Protein AF-A0A962M6U8-F1 (afdb_monomer)

Foldseek 3Di:
DVCVLVVHDDDDDDCPVVCCVQQVVVCLVCLLVLHHDDSLLSCCAPPVQNVVLCCCCVVVVQQAAEDQAQWDWDQDPNFTDIGGAPPNVRTDVVSPQNHASVSSSRYHHPCRDDDLVVQLVVCVVSVPPCSPPDDDDDDPPDPPPPVQVVSCVPHPFDKEFEAEPVRDTQDIDRFSSSDDAQDWDDGDPAIWGFHDADRVRRYTYTYSDDRDDPDDDDPDDPDRD

Mean predicted aligned error: 5.39 Å

Nearest PDB structures (foldseek):
  2hma-assembly1_A-2  TM=9.588E-01  e=3.967E-18  Streptococcus pneumoniae
  2deu-assembly2_B  TM=9.573E-01  e=1.737E-16  Escherichia coli
  2der-assembly1_A  TM=9.212E-01  e=9.346E-17  Escherichia coli
  2der-assembly2_B  TM=8.739E-01  e=2.091E-16  Escherichia coli
  5tj7-assembly1_A  TM=2.752E-01  e=6.504E+00  Homo sapiens

Solvent-accessible surface area (backbone atoms only — not comparable to full-atom values): 13527 Å² total; per-residue (Å²): 110,68,41,71,75,68,76,43,89,86,82,87,81,89,52,64,71,58,42,43,66,71,34,47,50,55,40,53,52,35,18,73,67,46,43,84,70,66,55,60,34,49,37,38,36,55,38,61,65,34,53,46,45,49,48,40,36,77,73,64,70,42,83,64,49,75,41,92,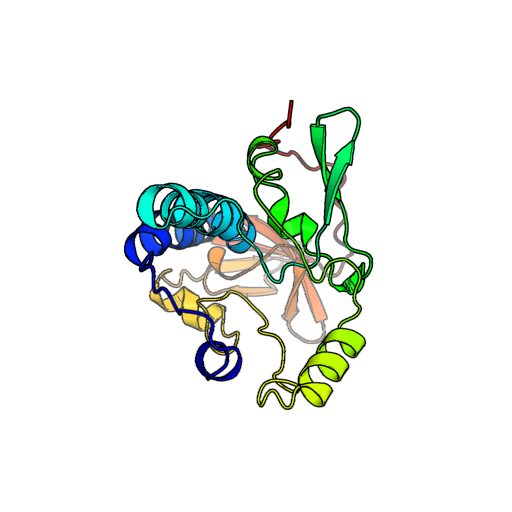46,28,20,35,63,44,78,53,98,92,38,54,43,84,37,72,20,72,33,68,96,61,42,38,42,78,43,47,70,70,50,64,58,87,53,40,82,36,44,44,35,85,46,14,83,44,50,73,67,55,54,33,49,53,28,49,75,72,68,39,89,66,39,80,62,76,79,88,71,76,56,96,90,49,70,93,65,48,59,69,67,59,45,55,80,81,43,80,78,42,79,26,49,27,25,36,88,85,67,46,82,65,51,70,42,64,30,51,49,81,56,49,79,65,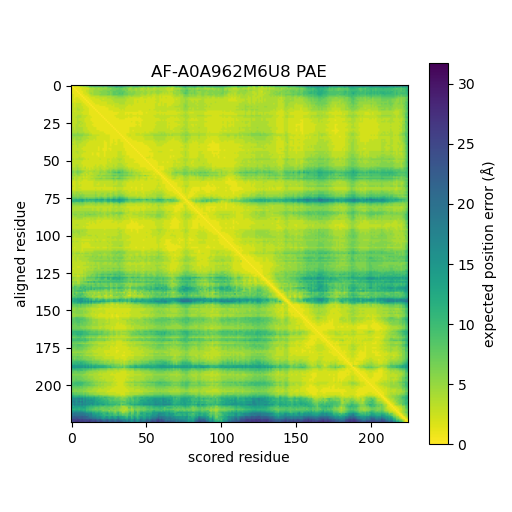42,76,43,79,46,88,100,42,64,29,26,26,73,48,76,40,62,89,81,30,32,38,33,30,33,75,66,85,88,81,79,94,78,85,88,77,93,78,76,85,78,86,126

Radius of gyration: 21.54 Å; Cα contacts (8 Å, |Δi|>4): 309; chains: 1; bounding box: 52×38×60 Å

Structure (mmCIF, N/CA/C/O backbone):
data_AF-A0A962M6U8-F1
#
_entry.id   AF-A0A962M6U8-F1
#
loop_
_atom_site.group_PDB
_atom_site.id
_atom_site.type_symbol
_atom_site.label_atom_id
_atom_site.label_alt_id
_atom_site.label_comp_id
_atom_site.label_asym_id
_atom_site.label_entity_id
_atom_site.label_seq_id
_atom_site.pdbx_PDB_ins_code
_atom_site.Cartn_x
_atom_site.Cartn_y
_atom_site.Cartn_z
_atom_site.occupancy
_atom_site.B_iso_or_equiv
_atom_site.auth_seq_id
_atom_site.auth_comp_id
_atom_site.auth_asym_id
_atom_site.auth_atom_id
_atom_site.pdbx_PDB_model_num
ATOM 1 N N . LEU A 1 1 ? -1.033 -15.572 23.624 1.00 72.06 1 LEU A N 1
ATOM 2 C CA . LEU A 1 1 ? -0.107 -14.873 24.551 1.00 72.06 1 LEU A CA 1
ATOM 3 C C . LEU A 1 1 ? -0.639 -13.502 24.981 1.00 72.06 1 LEU A C 1
ATOM 5 O O . LEU A 1 1 ? -0.909 -13.358 26.162 1.00 72.06 1 LEU A O 1
ATOM 9 N N . LEU A 1 2 ? -0.867 -12.540 24.068 1.00 85.75 2 LEU A N 1
ATOM 10 C CA . LEU A 1 2 ? -1.379 -11.199 24.423 1.00 85.75 2 LEU A CA 1
ATOM 11 C C . LEU A 1 2 ? -2.759 -11.240 25.111 1.00 85.75 2 LEU A C 1
ATOM 13 O O . LEU A 1 2 ? -2.864 -10.877 26.273 1.00 85.75 2 LEU A O 1
ATOM 17 N N . CYS A 1 3 ? -3.774 -11.768 24.421 1.00 90.62 3 CYS A N 1
ATOM 18 C CA . CYS A 1 3 ? -5.149 -11.896 24.920 1.00 90.62 3 CYS A CA 1
ATOM 19 C C . CYS A 1 3 ? -5.245 -12.637 26.265 1.00 90.62 3 CYS A C 1
ATOM 21 O O . CYS A 1 3 ? -5.967 -12.207 27.156 1.00 90.62 3 CYS A O 1
ATOM 23 N N . LYS A 1 4 ? -4.445 -13.703 26.441 1.00 88.69 4 LYS A N 1
ATOM 24 C CA . LYS A 1 4 ? -4.355 -14.459 27.702 1.00 88.69 4 LYS A CA 1
ATOM 25 C C . LYS A 1 4 ? -3.845 -13.584 28.853 1.00 88.69 4 LYS A C 1
ATOM 27 O O . LYS A 1 4 ? -4.377 -13.657 29.948 1.00 88.69 4 LYS A O 1
ATOM 32 N N . LYS A 1 5 ? -2.834 -12.746 28.601 1.00 87.56 5 LYS A N 1
ATOM 33 C CA . LYS A 1 5 ? -2.258 -11.846 29.609 1.00 87.56 5 LYS A CA 1
ATOM 34 C C . LYS A 1 5 ? -3.203 -10.706 29.999 1.00 87.56 5 LYS A C 1
ATOM 36 O O . LYS A 1 5 ? -3.178 -10.271 31.140 1.00 87.56 5 LYS A O 1
ATOM 41 N N . THR A 1 6 ? -4.011 -10.218 29.063 1.00 89.12 6 THR A N 1
ATOM 42 C CA . THR A 1 6 ? -4.951 -9.109 29.298 1.00 89.12 6 THR A CA 1
ATOM 43 C C . THR A 1 6 ? -6.347 -9.574 29.703 1.00 89.12 6 THR A C 1
ATOM 45 O O . THR A 1 6 ? -7.230 -8.739 29.840 1.00 89.12 6 THR A O 1
ATOM 48 N N . ASN A 1 7 ? -6.570 -10.886 29.823 1.00 92.88 7 ASN A N 1
ATOM 49 C CA . ASN A 1 7 ? -7.892 -11.484 30.008 1.00 92.88 7 ASN A CA 1
ATOM 50 C C . ASN A 1 7 ? -8.940 -10.996 28.979 1.00 92.88 7 ASN A C 1
ATOM 52 O O . ASN A 1 7 ? -10.103 -10.779 29.300 1.00 92.88 7 ASN A O 1
ATOM 56 N N . ILE A 1 8 ? -8.514 -10.795 27.726 1.00 92.94 8 ILE A N 1
ATOM 57 C CA . ILE A 1 8 ? -9.399 -10.398 26.619 1.00 92.94 8 ILE A CA 1
ATOM 58 C C . ILE A 1 8 ? -9.693 -11.637 25.781 1.00 92.94 8 ILE A C 1
ATOM 60 O O . ILE A 1 8 ? -8.767 -12.337 25.367 1.00 92.94 8 ILE A O 1
ATOM 64 N N . LYS A 1 9 ? -10.970 -11.898 25.486 1.00 94.06 9 LYS A N 1
ATOM 65 C CA . LYS A 1 9 ? -11.376 -13.025 24.637 1.00 94.06 9 LYS A CA 1
ATOM 66 C C . LYS A 1 9 ? -10.812 -12.872 23.222 1.00 94.06 9 LYS A C 1
ATOM 68 O O . LYS A 1 9 ? -10.954 -11.829 22.588 1.00 94.06 9 LYS A O 1
ATOM 73 N N . LEU A 1 10 ? -10.173 -13.928 22.717 1.00 93.88 10 LEU A N 1
ATOM 74 C CA . LEU A 1 10 ? -9.699 -13.987 21.336 1.00 93.88 10 LEU A CA 1
ATOM 75 C C . LEU A 1 10 ? -10.794 -14.574 20.442 1.00 93.88 10 LEU A C 1
ATOM 77 O O . LEU A 1 10 ? -11.233 -15.699 20.660 1.00 93.88 10 LEU A O 1
ATOM 81 N N . HIS A 1 11 ? -11.177 -13.829 19.410 1.00 92.62 11 HIS A N 1
ATOM 82 C CA . HIS A 1 11 ? -12.053 -14.303 18.342 1.00 92.62 11 HIS A CA 1
ATOM 83 C C . HIS A 1 11 ? -11.234 -14.520 17.069 1.00 92.62 11 HIS A C 1
ATOM 85 O O . HIS A 1 11 ? -10.377 -13.701 16.732 1.00 92.62 11 HIS A O 1
ATOM 91 N N . ILE A 1 12 ? -11.501 -15.617 16.359 1.00 92.62 12 ILE A N 1
ATOM 92 C CA . ILE A 1 12 ? -10.847 -15.941 15.089 1.00 92.62 12 ILE A CA 1
ATOM 93 C C . ILE A 1 12 ? -11.903 -15.887 13.992 1.00 92.62 12 ILE A C 1
ATOM 95 O O . ILE A 1 12 ? -12.893 -16.610 14.040 1.00 92.62 12 ILE A O 1
ATOM 99 N N . ILE A 1 13 ? -11.678 -15.029 13.000 1.00 91.81 13 ILE A N 1
ATOM 100 C CA . ILE A 1 13 ? -12.543 -14.888 11.828 1.00 91.81 13 ILE A CA 1
ATOM 101 C C . ILE A 1 13 ? -11.707 -15.237 10.603 1.00 91.81 13 ILE A C 1
ATOM 103 O O . ILE A 1 13 ? -10.724 -14.558 10.294 1.00 91.81 13 ILE A O 1
ATOM 107 N N . ASN A 1 14 ? -12.093 -16.299 9.901 1.00 93.06 14 ASN A N 1
ATOM 108 C CA . ASN A 1 14 ? -11.416 -16.706 8.679 1.00 93.06 14 ASN A CA 1
ATOM 109 C C . ASN A 1 14 ? -11.965 -15.917 7.482 1.00 93.06 14 ASN A C 1
ATOM 111 O O . ASN A 1 14 ? -13.142 -16.008 7.144 1.00 93.06 14 ASN A O 1
ATOM 115 N N . THR A 1 15 ? -11.097 -15.145 6.830 1.00 94.00 15 THR A N 1
ATOM 116 C CA . THR A 1 15 ? -11.427 -14.383 5.616 1.00 94.00 15 THR A CA 1
ATOM 117 C C . THR A 1 15 ? -10.586 -14.804 4.411 1.00 94.00 15 THR A C 1
ATOM 119 O O . THR A 1 15 ? -10.587 -14.095 3.408 1.00 94.00 15 THR A O 1
ATOM 122 N N . SER A 1 16 ? -9.889 -15.947 4.469 1.00 94.50 16 SER A N 1
ATOM 123 C CA . SER A 1 16 ? -8.921 -16.374 3.447 1.00 94.50 16 SER A CA 1
ATOM 124 C C . SER A 1 16 ? -9.530 -16.450 2.044 1.00 94.50 16 SER A C 1
ATOM 126 O O . SER A 1 16 ? -8.985 -15.864 1.112 1.00 94.50 16 SER A O 1
ATOM 128 N N . HIS A 1 17 ? -10.702 -17.073 1.898 1.00 95.62 17 HIS A N 1
ATOM 129 C CA . HIS A 1 17 ? -11.384 -17.201 0.607 1.00 95.62 17 HIS A CA 1
ATOM 130 C C . HIS A 1 17 ? -11.795 -15.837 0.028 1.00 95.62 17 HIS A C 1
ATOM 132 O O . HIS A 1 17 ? -11.598 -15.542 -1.155 1.00 95.62 17 HIS A O 1
ATOM 138 N N . TYR A 1 18 ? -12.332 -14.961 0.881 1.00 95.56 18 TYR A N 1
ATOM 139 C CA . TYR A 1 18 ? -12.732 -13.620 0.470 1.00 95.56 18 TYR A CA 1
ATOM 140 C C . TYR A 1 18 ? -11.507 -12.756 0.137 1.00 95.56 18 TYR A C 1
ATOM 142 O O . TYR A 1 18 ? -11.527 -12.026 -0.852 1.00 95.56 18 TYR A O 1
ATOM 150 N N . PHE A 1 19 ? -10.429 -12.868 0.916 1.00 96.50 19 PHE A N 1
ATOM 151 C CA . PHE A 1 19 ? -9.149 -12.216 0.658 1.00 96.50 19 PHE A CA 1
ATOM 152 C C . PHE A 1 19 ? -8.570 -12.640 -0.695 1.00 96.50 19 PHE A C 1
ATOM 154 O O . PHE A 1 19 ? -8.222 -11.783 -1.509 1.00 96.50 19 PHE A O 1
ATOM 161 N N . TRP A 1 20 ? -8.533 -13.947 -0.961 1.00 96.19 20 TRP A N 1
ATOM 162 C CA . TRP A 1 20 ? -8.050 -14.504 -2.219 1.00 96.19 20 TRP A CA 1
ATOM 163 C C . TRP A 1 20 ? -8.790 -13.898 -3.415 1.00 96.19 20 TRP A C 1
ATOM 165 O O . TRP A 1 20 ? -8.186 -13.303 -4.309 1.00 96.19 20 TRP A O 1
ATOM 175 N N . SER A 1 21 ? -10.119 -13.953 -3.370 1.00 96.88 21 SER A N 1
ATOM 176 C CA . SER A 1 21 ? -10.973 -13.538 -4.482 1.00 96.88 21 SER A CA 1
ATOM 177 C C . SER A 1 21 ? -11.014 -12.019 -4.682 1.00 96.88 21 SER A C 1
ATOM 179 O O . SER A 1 21 ? -11.063 -11.543 -5.812 1.00 96.88 21 SER A O 1
ATOM 181 N N . ASN A 1 22 ? -10.978 -11.231 -3.600 1.00 96.06 22 ASN A N 1
ATOM 182 C CA . ASN A 1 22 ? -11.272 -9.791 -3.657 1.00 96.06 22 ASN A CA 1
ATOM 183 C C . ASN A 1 22 ? -10.053 -8.875 -3.511 1.00 96.06 22 ASN A C 1
ATOM 185 O O . ASN A 1 22 ? -10.161 -7.681 -3.828 1.00 96.06 22 ASN A O 1
ATOM 189 N N . ILE A 1 23 ? -8.929 -9.406 -3.021 1.00 96.50 23 ILE A N 1
ATOM 190 C CA . ILE A 1 23 ? -7.666 -8.679 -2.835 1.00 96.50 23 ILE A CA 1
ATOM 191 C C . ILE A 1 23 ? -6.585 -9.287 -3.720 1.00 96.50 23 ILE A C 1
ATOM 193 O O . ILE A 1 23 ? -6.025 -8.587 -4.563 1.00 96.50 23 ILE A O 1
ATOM 197 N N . PHE A 1 24 ? -6.320 -10.584 -3.557 1.00 96.56 24 PHE A N 1
ATOM 198 C CA . PHE A 1 24 ? -5.165 -11.234 -4.166 1.00 96.56 24 PHE A CA 1
ATOM 199 C C . PHE A 1 24 ? -5.292 -11.392 -5.687 1.00 96.56 24 PHE A C 1
ATOM 201 O O . PHE A 1 24 ? -4.448 -10.883 -6.426 1.00 96.56 24 PHE A O 1
ATOM 208 N N . LEU A 1 25 ? -6.362 -12.021 -6.184 1.00 96.81 25 LEU A N 1
ATOM 209 C CA . LEU A 1 25 ? -6.566 -12.191 -7.627 1.00 96.81 25 LEU A CA 1
ATOM 210 C C . LEU A 1 25 ? -6.644 -10.843 -8.376 1.00 96.81 25 LEU A C 1
ATOM 212 O O . LEU A 1 25 ? -5.956 -10.695 -9.390 1.00 96.81 25 LEU A O 1
ATOM 216 N N . PRO A 1 26 ? -7.369 -9.812 -7.886 1.00 96.75 26 PRO A N 1
ATOM 217 C CA . PRO A 1 26 ? -7.351 -8.489 -8.509 1.00 96.75 26 PRO A CA 1
ATOM 218 C C . PRO A 1 26 ? -5.968 -7.829 -8.509 1.00 96.75 26 PRO A C 1
ATOM 220 O O . PRO A 1 26 ? -5.620 -7.131 -9.464 1.00 96.75 26 PRO A O 1
ATOM 223 N N . PHE A 1 27 ? -5.176 -8.039 -7.456 1.00 96.31 27 PHE A N 1
ATOM 224 C CA . PHE A 1 27 ? -3.793 -7.574 -7.377 1.00 96.31 27 PHE A CA 1
ATOM 225 C C . PHE A 1 27 ? -2.921 -8.234 -8.456 1.00 96.31 27 PHE A C 1
ATOM 227 O O . PHE A 1 27 ? -2.286 -7.524 -9.239 1.00 96.31 27 PHE A O 1
ATOM 234 N N . ILE A 1 28 ? -2.967 -9.565 -8.584 1.00 96.25 28 ILE A N 1
ATOM 235 C CA . ILE A 1 28 ? -2.247 -10.300 -9.636 1.00 96.25 28 ILE A CA 1
ATOM 236 C C . ILE A 1 28 ? -2.698 -9.858 -11.034 1.00 96.25 28 ILE A C 1
ATOM 238 O O . ILE A 1 28 ? -1.861 -9.613 -11.901 1.00 96.25 28 ILE A O 1
ATOM 242 N N . ASN A 1 29 ? -4.003 -9.690 -11.261 1.00 96.38 29 ASN A N 1
ATOM 243 C CA . ASN A 1 29 ? -4.520 -9.266 -12.561 1.00 96.38 29 ASN A CA 1
ATOM 244 C C . ASN A 1 29 ? -4.046 -7.852 -12.946 1.00 96.38 29 ASN A C 1
ATOM 246 O O . ASN A 1 29 ? -3.673 -7.604 -14.090 1.00 96.38 29 ASN A O 1
ATOM 250 N N . LYS A 1 30 ? -3.999 -6.911 -11.994 1.00 95.31 30 LYS A N 1
ATOM 251 C CA . LYS A 1 30 ? -3.454 -5.567 -12.247 1.00 95.31 30 LYS A CA 1
ATOM 252 C C . LYS A 1 30 ? -1.966 -5.610 -12.605 1.00 95.31 30 LYS A C 1
ATOM 254 O O . LYS A 1 30 ? -1.566 -4.929 -13.546 1.00 95.31 30 LYS A O 1
ATOM 259 N N . LEU A 1 31 ? -1.176 -6.438 -11.920 1.00 95.12 31 LEU A N 1
ATOM 260 C CA . LEU A 1 31 ? 0.239 -6.643 -12.251 1.00 95.12 31 LEU A CA 1
ATOM 261 C C . LEU A 1 31 ? 0.423 -7.214 -13.664 1.00 95.12 31 LEU A C 1
ATOM 263 O O . LEU A 1 31 ? 1.229 -6.685 -14.427 1.00 95.12 31 LEU A O 1
ATOM 267 N N . LYS A 1 32 ? -0.361 -8.235 -14.047 1.00 93.50 32 LYS A N 1
ATOM 268 C CA . LYS A 1 32 ? -0.357 -8.819 -15.407 1.00 93.50 32 LYS A CA 1
ATOM 269 C C . LYS A 1 32 ? -0.672 -7.789 -16.497 1.00 93.50 32 LYS A C 1
ATOM 271 O O . LYS A 1 32 ? -0.144 -7.876 -17.600 1.00 93.50 32 LYS A O 1
ATOM 276 N N . ASN A 1 33 ? -1.479 -6.785 -16.164 1.00 92.62 33 ASN A N 1
ATOM 277 C CA . ASN A 1 33 ? -1.808 -5.667 -17.046 1.00 92.62 33 ASN A CA 1
ATOM 278 C C . ASN A 1 33 ? -0.798 -4.504 -16.978 1.00 92.62 33 ASN A C 1
ATOM 280 O O . ASN A 1 33 ? -1.048 -3.428 -17.513 1.00 92.62 33 ASN A O 1
ATOM 284 N N . GLY A 1 34 ? 0.349 -4.698 -16.321 1.00 91.81 34 GLY A N 1
ATOM 285 C CA . GLY A 1 34 ? 1.423 -3.712 -16.257 1.00 91.81 34 GLY A CA 1
ATOM 286 C C . GLY A 1 34 ? 1.210 -2.595 -15.232 1.00 91.81 34 GLY A C 1
ATOM 287 O O . GLY A 1 34 ? 2.031 -1.679 -15.172 1.00 91.81 34 GLY A O 1
ATOM 288 N N . PHE A 1 35 ? 0.185 -2.665 -14.383 1.00 93.50 35 PHE A N 1
ATOM 289 C CA . PHE A 1 35 ? -0.013 -1.707 -13.290 1.00 93.50 35 PHE A CA 1
ATOM 290 C C . PHE A 1 35 ? 0.780 -2.101 -12.039 1.00 93.50 35 PHE A C 1
ATOM 292 O O . PHE A 1 35 ? 1.107 -3.269 -11.851 1.00 93.50 35 PHE A O 1
ATOM 299 N N . THR A 1 36 ? 1.021 -1.140 -11.144 1.00 93.81 36 THR A N 1
ATOM 300 C CA . THR A 1 36 ? 1.551 -1.396 -9.793 1.00 93.81 36 THR A CA 1
ATOM 301 C C . THR A 1 36 ? 0.445 -1.145 -8.758 1.00 93.81 36 THR A C 1
ATOM 303 O O . THR A 1 36 ? 0.259 -0.012 -8.312 1.00 93.81 36 THR A O 1
ATOM 306 N N . PRO A 1 37 ? -0.368 -2.161 -8.419 1.00 94.00 37 PRO A N 1
ATOM 307 C CA . PRO A 1 37 ? -1.451 -2.024 -7.448 1.00 94.00 37 PRO A CA 1
ATOM 308 C C . PRO A 1 37 ? -0.952 -1.929 -6.001 1.00 94.00 37 PRO A C 1
ATOM 310 O O . PRO A 1 37 ? 0.044 -2.543 -5.632 1.00 94.00 37 PRO A O 1
ATOM 313 N N . ASN A 1 38 ? -1.725 -1.245 -5.154 1.00 93.50 38 ASN A N 1
ATOM 314 C CA . ASN A 1 38 ? -1.543 -1.241 -3.703 1.00 93.50 38 ASN A CA 1
ATOM 315 C C . ASN A 1 38 ? -2.619 -2.129 -3.037 1.00 93.50 38 ASN A C 1
ATOM 317 O O . ASN A 1 38 ? -3.771 -1.696 -2.921 1.00 93.50 38 ASN A O 1
ATOM 321 N N . PRO A 1 39 ? -2.292 -3.372 -2.629 1.00 94.94 39 PRO A N 1
ATOM 322 C CA . PRO A 1 39 ? -3.270 -4.289 -2.048 1.00 94.94 39 PRO A CA 1
ATOM 323 C C . PRO A 1 39 ? -3.684 -3.904 -0.622 1.00 94.94 39 PRO A C 1
ATOM 325 O O . PRO A 1 39 ? -4.760 -4.309 -0.189 1.00 94.94 39 PRO A O 1
ATOM 328 N N . ASP A 1 40 ? -2.896 -3.100 0.097 1.00 94.75 40 ASP A N 1
ATOM 329 C CA . ASP A 1 40 ? -3.204 -2.708 1.477 1.00 94.75 40 ASP A CA 1
ATOM 330 C C . ASP A 1 40 ? -4.397 -1.748 1.543 1.00 94.75 40 ASP A C 1
ATOM 332 O O . ASP A 1 40 ? -5.261 -1.897 2.411 1.00 94.75 40 ASP A O 1
ATOM 336 N N . ILE A 1 41 ? -4.504 -0.821 0.581 1.00 94.38 41 ILE A N 1
ATOM 337 C CA . ILE A 1 41 ? -5.676 0.062 0.438 1.00 94.38 41 ILE A CA 1
ATOM 338 C C . ILE A 1 41 ? -6.951 -0.771 0.236 1.00 94.38 41 ILE A C 1
ATOM 340 O O . ILE A 1 41 ? -7.980 -0.534 0.880 1.00 94.38 41 ILE A O 1
ATOM 344 N N . GLU A 1 42 ? -6.890 -1.774 -0.642 1.00 94.56 42 GLU A N 1
ATOM 345 C CA . GLU A 1 42 ? -8.017 -2.672 -0.915 1.00 94.56 42 GLU A CA 1
ATOM 346 C C . GLU A 1 42 ? -8.340 -3.550 0.303 1.00 94.56 42 GLU A C 1
ATOM 348 O O . GLU A 1 42 ? -9.511 -3.714 0.646 1.00 94.56 42 GLU A O 1
ATOM 353 N N . CYS A 1 43 ? -7.320 -4.068 0.994 1.00 95.88 43 CYS A N 1
ATOM 354 C CA . CYS A 1 43 ? -7.470 -4.897 2.187 1.00 95.88 43 CYS A CA 1
ATOM 355 C C . CYS A 1 43 ? -8.143 -4.123 3.326 1.00 95.88 43 CYS A C 1
ATOM 357 O O . CYS A 1 43 ? -9.112 -4.607 3.912 1.00 95.88 43 CYS A O 1
ATOM 359 N N . ASN A 1 44 ? -7.708 -2.889 3.597 1.00 95.94 44 ASN A N 1
ATOM 360 C CA . ASN A 1 44 ? -8.372 -2.027 4.572 1.00 95.94 44 ASN A CA 1
ATOM 361 C C . ASN A 1 44 ? -9.840 -1.808 4.188 1.00 95.94 44 ASN A C 1
ATOM 363 O O . ASN A 1 44 ? -10.731 -2.033 5.002 1.00 95.94 44 ASN A O 1
ATOM 367 N N . THR A 1 45 ? -10.097 -1.458 2.929 1.00 94.44 45 THR A N 1
ATOM 368 C CA . THR A 1 45 ? -11.444 -1.129 2.443 1.00 94.44 45 THR A CA 1
ATOM 369 C C . THR A 1 45 ? -12.407 -2.317 2.472 1.00 94.44 45 THR A C 1
ATOM 371 O O . THR A 1 45 ? -13.567 -2.150 2.840 1.00 94.44 45 THR A O 1
ATOM 374 N N . LYS A 1 46 ? -11.969 -3.506 2.043 1.00 95.44 46 LYS A N 1
ATOM 375 C CA . LYS A 1 46 ? -12.855 -4.661 1.819 1.00 95.44 46 LYS A CA 1
ATOM 376 C C . LYS A 1 46 ? -12.803 -5.702 2.933 1.00 95.44 46 LYS A C 1
ATOM 378 O O . LYS A 1 46 ? -13.803 -6.379 3.151 1.00 95.44 46 LYS A O 1
ATOM 383 N N . ILE A 1 47 ? -11.667 -5.844 3.615 1.00 95.62 47 ILE A N 1
ATOM 384 C CA . ILE A 1 47 ? -11.491 -6.807 4.708 1.00 95.62 47 ILE A CA 1
ATOM 385 C C . ILE A 1 47 ? -11.692 -6.100 6.038 1.00 95.62 47 ILE A C 1
ATOM 387 O O . ILE A 1 47 ? -12.721 -6.295 6.674 1.00 95.62 47 ILE A O 1
ATOM 391 N N . LYS A 1 48 ? -10.741 -5.253 6.450 1.00 94.62 48 LYS A N 1
ATOM 392 C CA . LYS A 1 48 ? -10.686 -4.748 7.832 1.00 94.62 48 LYS A CA 1
ATOM 393 C C . LYS A 1 48 ? -11.883 -3.877 8.199 1.00 94.62 48 LYS A C 1
ATOM 395 O O . LYS A 1 48 ? -12.388 -3.969 9.307 1.00 94.62 48 LYS A O 1
ATOM 400 N N . PHE A 1 49 ? -12.333 -3.044 7.268 1.00 94.94 49 PHE A N 1
ATOM 401 C CA . PHE A 1 49 ? -13.365 -2.042 7.525 1.00 94.94 49 PHE A CA 1
ATOM 402 C C . PHE A 1 49 ? -14.671 -2.299 6.769 1.00 94.94 49 PHE A C 1
ATOM 404 O O . PHE A 1 49 ? -15.533 -1.427 6.690 1.00 94.94 49 PHE A O 1
ATOM 411 N N . ASN A 1 50 ? -14.816 -3.501 6.214 1.00 93.06 50 ASN A N 1
ATOM 412 C CA . ASN A 1 50 ? -16.076 -3.978 5.663 1.00 93.06 50 ASN A CA 1
ATOM 413 C C . ASN A 1 50 ? -16.385 -5.352 6.257 1.00 93.06 50 ASN A C 1
ATOM 415 O O . ASN A 1 50 ? -17.098 -5.413 7.249 1.00 93.06 50 ASN A O 1
ATOM 419 N N . LYS A 1 51 ? -15.759 -6.428 5.761 1.00 93.69 51 LYS A N 1
ATOM 420 C CA . LYS A 1 51 ? -16.045 -7.790 6.238 1.00 93.69 51 LYS A CA 1
ATOM 421 C C . LYS A 1 51 ? -15.816 -7.973 7.742 1.00 93.69 51 LYS A C 1
ATOM 423 O O . LYS A 1 51 ? -16.679 -8.508 8.416 1.00 93.69 51 LYS A O 1
ATOM 428 N N . LEU A 1 52 ? -14.681 -7.525 8.280 1.00 94.12 52 LEU A N 1
ATOM 429 C CA . LEU A 1 52 ? -14.390 -7.652 9.710 1.00 94.12 52 LEU A CA 1
ATOM 430 C C . LEU A 1 52 ? -15.346 -6.802 10.551 1.00 94.12 52 LEU A C 1
ATOM 432 O O . LEU A 1 52 ? -15.855 -7.304 11.541 1.00 94.12 52 LEU A O 1
ATOM 436 N N . LEU A 1 53 ? -15.612 -5.556 10.144 1.00 92.88 53 LEU A N 1
ATOM 437 C CA . LEU A 1 53 ? -16.541 -4.674 10.852 1.00 92.88 53 LEU A CA 1
ATOM 438 C C . LEU A 1 53 ? -17.958 -5.271 10.904 1.00 92.88 53 LEU A C 1
ATOM 440 O O . LEU A 1 53 ? -18.573 -5.291 11.967 1.00 92.88 53 LEU A O 1
ATOM 444 N N . ASP A 1 54 ? -18.439 -5.790 9.773 1.00 92.31 54 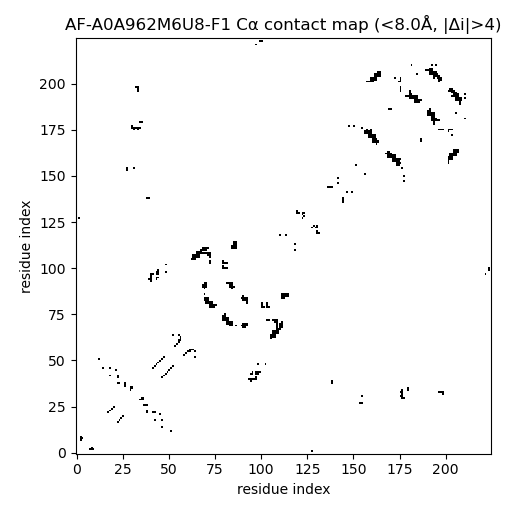ASP A N 1
ATOM 445 C CA . ASP A 1 54 ? -19.723 -6.484 9.640 1.00 92.31 54 ASP A CA 1
ATOM 446 C C . ASP A 1 54 ? -19.801 -7.717 10.553 1.00 92.31 54 ASP A C 1
ATOM 448 O O . ASP A 1 54 ? -20.717 -7.830 11.362 1.00 92.31 54 ASP A O 1
ATOM 452 N N . GLU A 1 55 ? -18.790 -8.588 10.514 1.00 93.06 55 GLU A N 1
ATOM 453 C CA . GLU A 1 55 ? -18.718 -9.774 11.376 1.00 93.06 55 GLU A CA 1
ATOM 454 C C . GLU A 1 55 ? -18.683 -9.394 12.868 1.00 93.06 55 GLU A C 1
ATOM 456 O O . GLU A 1 55 ? -19.406 -9.981 13.673 1.00 93.06 55 GLU A O 1
ATOM 461 N N . THR A 1 56 ? -17.892 -8.384 13.254 1.00 93.12 56 THR A N 1
ATOM 462 C CA . THR A 1 56 ? -17.813 -7.943 14.657 1.00 93.12 56 THR A CA 1
ATOM 463 C C . THR A 1 56 ? -19.109 -7.316 15.148 1.00 93.12 56 THR A C 1
ATOM 465 O O . THR A 1 56 ? -19.485 -7.529 16.297 1.00 93.12 56 THR A O 1
ATOM 468 N N . LYS A 1 57 ? -19.810 -6.575 14.288 1.00 90.38 57 LYS A N 1
ATOM 469 C CA . LYS A 1 57 ? -21.037 -5.886 14.672 1.00 90.38 57 LYS A CA 1
ATOM 470 C C . LYS A 1 57 ? -22.232 -6.833 14.698 1.00 90.38 57 LYS A C 1
ATOM 472 O O . LYS A 1 57 ? -22.948 -6.872 15.686 1.00 90.38 57 LYS A O 1
ATOM 477 N N . ASN A 1 58 ? -22.421 -7.609 13.634 1.00 89.69 58 ASN A N 1
ATOM 478 C CA . ASN A 1 58 ? -23.647 -8.377 13.424 1.00 89.69 58 ASN A CA 1
ATOM 479 C C . ASN A 1 58 ? -23.601 -9.786 14.023 1.00 89.69 58 ASN A C 1
ATOM 481 O O . ASN A 1 58 ? -24.654 -10.367 14.259 1.00 89.69 58 ASN A O 1
ATOM 485 N N . LYS A 1 59 ? -22.410 -10.358 14.257 1.00 89.00 59 LYS A N 1
ATOM 486 C CA . LYS A 1 59 ? -22.288 -11.702 14.857 1.00 89.00 59 LYS A CA 1
ATOM 487 C C . LYS A 1 59 ? -21.752 -11.699 16.278 1.00 89.00 59 LYS A C 1
ATOM 489 O O . LYS A 1 59 ? -22.029 -12.628 17.027 1.00 89.00 59 LYS A O 1
ATOM 494 N N . LEU A 1 60 ? -20.944 -10.701 16.630 1.00 90.75 60 LEU A N 1
ATOM 495 C CA . LEU A 1 60 ? -20.325 -10.603 17.954 1.00 90.75 60 LEU A CA 1
ATOM 496 C C . LEU A 1 60 ? -20.900 -9.459 18.801 1.00 90.75 60 LEU A C 1
ATOM 498 O O . LEU A 1 60 ? -20.499 -9.327 19.953 1.00 90.75 60 LEU A O 1
ATOM 502 N N . ASN A 1 61 ? -21.837 -8.672 18.257 1.00 92.31 61 ASN A N 1
ATOM 503 C CA . ASN A 1 61 ? -22.513 -7.559 18.930 1.00 92.31 61 ASN A CA 1
ATOM 504 C C . ASN A 1 61 ? -21.554 -6.513 19.527 1.00 92.31 61 ASN A C 1
ATOM 506 O O . ASN A 1 61 ? -21.815 -5.962 20.592 1.00 92.31 61 ASN A O 1
ATOM 510 N N . PHE A 1 62 ? -20.437 -6.232 18.848 1.00 94.25 62 PHE A N 1
ATOM 511 C CA . PHE A 1 62 ? -19.541 -5.142 19.236 1.00 94.25 62 PHE A CA 1
ATOM 512 C C . PHE A 1 62 ? -19.962 -3.811 18.606 1.00 94.25 62 PHE A C 1
ATOM 514 O O . PHE A 1 62 ? -20.174 -3.722 17.394 1.00 94.25 62 PHE A O 1
ATOM 521 N N . ASP A 1 63 ? -19.973 -2.747 19.411 1.00 93.06 63 ASP A N 1
ATOM 522 C CA . ASP A 1 63 ? -20.306 -1.392 18.949 1.00 93.06 63 ASP A CA 1
ATOM 523 C C . ASP A 1 63 ? -19.196 -0.755 18.109 1.00 93.06 63 ASP A C 1
ATOM 525 O O . ASP A 1 63 ? -19.453 0.049 17.209 1.00 93.06 63 ASP A O 1
ATOM 529 N N . THR A 1 64 ? -17.942 -1.087 18.428 1.00 93.75 64 THR A N 1
ATOM 530 C CA . THR A 1 64 ? -16.771 -0.369 17.919 1.00 93.75 64 THR A CA 1
ATOM 531 C C . THR A 1 64 ? -15.609 -1.309 17.614 1.00 93.75 64 THR A C 1
ATOM 533 O O . THR A 1 64 ? -15.349 -2.263 18.345 1.00 93.75 64 THR A O 1
ATOM 536 N N . LEU A 1 65 ? -14.857 -1.003 16.555 1.00 94.94 65 LEU A N 1
ATOM 537 C CA . LEU A 1 65 ? -13.656 -1.722 16.141 1.00 94.94 65 LEU A CA 1
ATOM 538 C C . LEU A 1 65 ? -12.411 -0.863 16.392 1.00 94.94 65 LEU A C 1
ATOM 540 O O . LEU A 1 65 ? -12.197 0.153 15.731 1.00 94.94 65 LEU A O 1
ATOM 544 N N . ALA A 1 66 ? -11.547 -1.292 17.311 1.00 95.75 66 ALA A N 1
ATOM 545 C CA . ALA A 1 66 ? -10.250 -0.658 17.529 1.00 95.75 66 ALA A CA 1
ATOM 546 C C . ALA A 1 66 ? -9.169 -1.285 16.640 1.00 95.75 66 ALA A C 1
ATOM 548 O O . ALA A 1 66 ? -9.063 -2.507 16.531 1.00 95.75 66 ALA A O 1
ATOM 549 N N . THR A 1 67 ? -8.320 -0.455 16.030 1.00 96.12 67 THR A N 1
ATOM 550 C CA . THR A 1 67 ? -7.184 -0.936 15.233 1.00 96.12 67 THR A CA 1
ATOM 551 C C . THR A 1 67 ? -5.890 -0.222 15.598 1.00 96.12 67 THR A C 1
ATOM 553 O O . THR A 1 67 ? -5.884 0.951 15.961 1.00 96.12 67 THR A O 1
ATOM 556 N N . GLY A 1 68 ? -4.766 -0.921 15.445 1.00 94.50 68 GLY A N 1
ATOM 557 C CA . GLY A 1 68 ? -3.431 -0.351 15.629 1.00 94.50 68 GLY A CA 1
ATOM 558 C C . GLY A 1 68 ? -2.947 0.479 14.439 1.00 94.50 68 GLY A C 1
ATOM 559 O O . GLY A 1 68 ? -1.754 0.438 14.152 1.00 94.50 68 GLY A O 1
ATOM 560 N N . HIS A 1 69 ? -3.842 1.153 13.707 1.00 96.00 69 HIS A N 1
ATOM 561 C CA . HIS A 1 69 ? -3.413 2.088 12.671 1.00 96.00 69 HIS A CA 1
ATOM 562 C C . HIS A 1 69 ? -3.046 3.437 13.292 1.00 96.00 69 HIS A C 1
ATOM 564 O O . HIS A 1 69 ? -3.744 3.938 14.174 1.00 96.00 69 HIS A O 1
ATOM 570 N N . TYR A 1 70 ? -1.977 4.042 12.788 1.00 96.38 70 TYR A N 1
ATOM 571 C CA . TYR A 1 70 ? -1.636 5.436 13.048 1.00 96.38 70 TYR A CA 1
ATOM 572 C C . TYR A 1 70 ? -2.502 6.330 12.154 1.00 96.38 70 TYR A C 1
ATOM 574 O O . TYR A 1 70 ? -2.110 6.711 11.056 1.00 96.38 70 TYR A O 1
ATOM 582 N N . ALA A 1 71 ? -3.712 6.621 12.613 1.00 97.00 71 ALA A N 1
ATOM 583 C CA . ALA A 1 71 ? -4.655 7.547 11.991 1.00 97.00 71 ALA A CA 1
ATOM 584 C C . ALA A 1 71 ? -5.583 8.101 13.076 1.00 97.00 71 ALA A C 1
ATOM 586 O O . ALA A 1 71 ? -5.557 7.605 14.198 1.00 97.00 71 ALA A O 1
ATOM 587 N N . LYS A 1 72 ? -6.410 9.099 12.774 1.00 95.31 72 LYS A N 1
ATOM 588 C CA . LYS A 1 72 ? -7.391 9.639 13.721 1.00 95.31 72 LYS A CA 1
ATOM 589 C C . LYS A 1 72 ? -8.777 9.697 13.085 1.00 95.31 72 LYS A C 1
ATOM 591 O O . LYS A 1 72 ? -8.916 10.036 11.916 1.00 95.31 72 LYS A O 1
ATOM 596 N N . SER A 1 73 ? -9.796 9.365 13.870 1.00 94.31 73 SER A N 1
ATOM 597 C CA . SER A 1 73 ? -11.200 9.616 13.545 1.00 94.31 73 SER A CA 1
ATOM 598 C C . SER A 1 73 ? -11.656 10.763 14.439 1.00 94.31 73 SER A C 1
ATOM 600 O O . SER A 1 73 ? -11.511 10.672 15.658 1.00 94.31 73 SER A O 1
ATOM 602 N N . ILE A 1 74 ? -12.125 11.863 13.854 1.00 92.94 74 ILE A N 1
ATOM 603 C CA . ILE A 1 74 ? -12.648 13.017 14.596 1.00 92.94 74 ILE A CA 1
ATOM 604 C C . ILE A 1 74 ? -14.065 13.323 14.131 1.00 92.94 74 ILE A C 1
ATOM 606 O O . ILE A 1 74 ? -14.376 13.136 12.957 1.00 92.94 74 ILE A O 1
ATOM 610 N N . GLN A 1 75 ? -14.909 13.823 15.026 1.00 93.31 75 GLN A N 1
ATOM 611 C CA . GLN A 1 75 ? -16.193 14.395 14.651 1.00 93.31 75 GLN A CA 1
ATOM 612 C C . GLN A 1 75 ? -16.033 15.913 14.482 1.00 93.31 75 GLN A C 1
ATOM 614 O O . GLN A 1 75 ? -15.688 16.607 15.433 1.00 93.31 75 GLN A O 1
ATOM 619 N N . LEU A 1 76 ? -16.269 16.414 13.271 1.00 89.25 76 LEU A N 1
ATOM 620 C CA . LEU A 1 76 ? -16.300 17.833 12.916 1.00 89.25 76 LEU A CA 1
ATOM 621 C C . LEU A 1 76 ? -17.694 18.140 12.369 1.00 89.25 76 LEU A C 1
ATOM 623 O O . LEU A 1 76 ? -18.153 17.441 11.468 1.00 89.25 76 LEU A O 1
ATOM 627 N N . GLU A 1 77 ? -18.388 19.136 12.922 1.00 86.81 77 GLU A N 1
ATOM 628 C CA . GLU A 1 77 ? -19.712 19.567 12.428 1.00 86.81 77 GLU A CA 1
ATOM 629 C C . GLU A 1 77 ? -20.709 18.400 12.252 1.00 86.81 77 GLU A C 1
ATOM 631 O O . GLU A 1 77 ? -21.373 18.249 11.228 1.00 86.81 77 GLU A O 1
ATOM 636 N N . LYS A 1 78 ? -20.781 17.510 13.254 1.00 87.25 78 LYS A N 1
ATOM 637 C CA . LYS A 1 78 ? -21.599 16.276 13.259 1.00 87.25 78 LYS A CA 1
ATOM 638 C C . LYS A 1 78 ? -21.187 15.202 12.235 1.00 87.25 78 LYS A C 1
ATOM 640 O O . LYS A 1 78 ? -21.791 14.130 12.220 1.00 87.25 78 LYS A O 1
ATOM 645 N N . LYS A 1 79 ? -20.137 15.414 11.437 1.00 88.81 79 LYS A N 1
ATOM 646 C CA . LYS A 1 79 ? -19.590 14.436 10.484 1.00 88.81 79 LYS A CA 1
ATOM 647 C C . LYS A 1 79 ? -18.269 13.866 10.984 1.00 88.81 79 LYS A C 1
ATOM 649 O O . LYS A 1 79 ? -17.421 14.582 11.498 1.00 88.81 79 LYS A O 1
ATOM 654 N N . TYR A 1 80 ? -18.069 12.565 10.802 1.00 93.50 80 TYR A N 1
ATOM 655 C CA . TYR A 1 80 ? -16.773 11.959 11.094 1.00 93.50 80 TYR A CA 1
ATOM 656 C C . TYR A 1 80 ? -15.799 12.177 9.933 1.00 93.50 80 TYR A C 1
ATOM 658 O O . TYR A 1 80 ? -16.171 12.039 8.767 1.00 93.50 80 TYR A O 1
ATOM 666 N N . SER A 1 81 ? -14.547 12.479 10.256 1.00 92.44 81 SER A N 1
ATOM 667 C CA . SER A 1 81 ? -13.464 12.724 9.307 1.00 92.44 81 SER A CA 1
ATOM 668 C C . SER A 1 81 ? -12.230 11.918 9.688 1.00 92.44 81 SER A C 1
ATOM 670 O O . SER A 1 81 ? -11.883 11.797 10.864 1.00 92.44 81 SER A O 1
ATOM 672 N N . LEU A 1 82 ? -11.574 11.361 8.670 1.00 95.06 82 LEU A N 1
ATOM 673 C CA . LEU A 1 82 ? -10.280 10.710 8.809 1.00 95.06 82 LEU A CA 1
ATOM 674 C C . LEU A 1 82 ? -9.199 11.793 8.782 1.00 95.06 82 LEU A C 1
ATOM 676 O O . LEU A 1 82 ? -9.115 12.556 7.823 1.00 95.06 82 LEU A O 1
ATOM 680 N N . MET A 1 83 ? -8.381 11.847 9.825 1.00 94.94 83 MET A N 1
ATOM 681 C CA . MET A 1 83 ? -7.269 12.782 9.959 1.00 94.94 83 MET A CA 1
ATOM 682 C C . MET A 1 83 ? -5.955 12.039 10.137 1.00 94.94 83 MET A C 1
ATOM 684 O O . MET A 1 83 ? -5.922 10.890 10.594 1.00 94.94 83 MET A O 1
ATOM 688 N N . THR A 1 84 ? -4.869 12.729 9.801 1.00 95.81 84 THR A N 1
ATOM 689 C CA . THR A 1 84 ? -3.514 12.257 10.058 1.00 95.81 84 THR A CA 1
ATOM 690 C C . THR A 1 84 ? -3.286 12.040 11.551 1.00 95.81 84 THR A C 1
ATOM 692 O O . THR A 1 84 ? -3.863 12.712 12.410 1.00 95.81 84 THR A O 1
ATOM 695 N N . SER A 1 85 ? -2.450 11.060 11.868 1.00 94.94 85 SER A N 1
ATOM 696 C CA . SER A 1 85 ? -1.958 10.823 13.219 1.00 94.94 85 SER A CA 1
ATOM 697 C C . SER A 1 85 ? -0.979 11.914 13.654 1.00 94.94 85 SER A C 1
ATOM 699 O O . SER A 1 85 ? -0.413 12.629 12.829 1.00 94.94 85 SER A O 1
ATOM 701 N N . PHE A 1 86 ? -0.737 12.000 14.961 1.00 93.31 86 PHE A N 1
ATOM 702 C CA . PHE A 1 86 ? 0.293 12.872 15.527 1.00 93.31 86 PHE A CA 1
ATOM 703 C C . PHE A 1 86 ? 1.697 12.523 15.003 1.00 93.31 86 PHE A C 1
ATOM 705 O O . PHE A 1 86 ? 2.544 13.392 14.826 1.00 93.31 86 PHE A O 1
ATOM 712 N N . ASN A 1 87 ? 1.945 11.240 14.729 1.00 92.19 87 ASN A N 1
ATOM 713 C CA . ASN A 1 87 ? 3.221 10.759 14.221 1.00 92.19 87 ASN A CA 1
ATOM 714 C C . ASN A 1 87 ? 3.203 10.663 12.688 1.00 92.19 87 ASN A C 1
ATOM 716 O O . ASN A 1 87 ? 2.934 9.594 12.137 1.00 92.19 87 ASN A O 1
ATOM 720 N N . LEU A 1 88 ? 3.539 11.762 12.010 1.00 92.62 88 LEU A N 1
ATOM 721 C CA . LEU A 1 88 ? 3.517 11.846 10.545 1.00 92.62 88 LEU A CA 1
ATOM 722 C C . LEU A 1 88 ? 4.386 10.782 9.851 1.00 92.62 88 LEU A C 1
ATOM 724 O O . LEU A 1 88 ? 3.976 10.233 8.834 1.00 92.62 88 LEU A O 1
ATOM 728 N N . GLU A 1 89 ? 5.534 10.405 10.423 1.00 91.62 89 GLU A N 1
ATOM 729 C CA . GLU A 1 89 ? 6.402 9.356 9.854 1.00 91.62 89 GLU A CA 1
ATOM 730 C C . GLU A 1 89 ? 5.762 7.962 9.850 1.00 91.62 89 GLU A C 1
ATOM 732 O O . GLU A 1 89 ? 6.188 7.058 9.122 1.00 91.62 89 GLU A O 1
ATOM 737 N N . LYS A 1 90 ? 4.790 7.742 10.737 1.00 92.00 90 LYS A N 1
ATOM 738 C CA . LYS A 1 90 ? 4.047 6.486 10.839 1.00 92.00 90 LYS A CA 1
ATOM 739 C C . LYS A 1 90 ? 2.617 6.616 10.370 1.00 92.00 90 LYS A C 1
ATOM 741 O O . LYS A 1 90 ? 1.924 5.610 10.449 1.00 92.00 90 LYS A O 1
ATOM 746 N N . ASP A 1 91 ? 2.199 7.779 9.882 1.00 95.38 91 ASP A N 1
ATOM 747 C CA . ASP A 1 91 ? 0.835 8.007 9.444 1.00 95.38 91 ASP A CA 1
ATOM 748 C C . ASP A 1 91 ? 0.395 6.981 8.393 1.00 95.38 91 ASP A C 1
ATOM 750 O O . ASP A 1 91 ? 1.121 6.639 7.458 1.00 95.38 91 ASP A O 1
ATOM 754 N N . GLN A 1 92 ? -0.810 6.453 8.577 1.00 95.75 92 GLN A N 1
ATOM 755 C CA . GLN A 1 92 ? -1.384 5.411 7.736 1.00 95.75 92 GLN A CA 1
ATOM 756 C C . GLN A 1 92 ? -2.673 5.858 7.048 1.00 95.75 92 GLN A C 1
ATOM 758 O O . GLN A 1 92 ? -3.350 5.020 6.447 1.00 95.75 92 GLN A O 1
ATOM 763 N N . THR A 1 93 ? -3.011 7.153 7.062 1.00 96.19 93 THR A N 1
ATOM 764 C CA . THR A 1 93 ? -4.223 7.657 6.394 1.00 96.19 93 THR A CA 1
ATOM 765 C C . THR A 1 93 ? -4.220 7.385 4.895 1.00 96.19 93 THR A C 1
ATOM 767 O O . THR A 1 93 ? -5.266 7.056 4.339 1.00 96.19 93 THR A O 1
ATOM 770 N N . TYR A 1 94 ? -3.045 7.376 4.258 1.00 94.88 94 TYR A N 1
ATOM 771 C CA . TYR A 1 94 ? -2.881 6.964 2.862 1.00 94.88 94 TYR A CA 1
ATOM 772 C C . TYR A 1 94 ? -3.484 5.576 2.582 1.00 94.88 94 TYR A C 1
ATOM 774 O O . TYR A 1 94 ? -4.253 5.401 1.633 1.00 94.88 94 TYR A O 1
ATOM 782 N N . PHE A 1 95 ? -3.216 4.594 3.449 1.00 95.19 95 PHE A N 1
ATOM 783 C CA . PHE A 1 95 ? -3.747 3.234 3.311 1.00 95.19 95 PHE A CA 1
ATOM 784 C C . PHE A 1 95 ? -5.237 3.127 3.656 1.00 95.19 95 PHE A C 1
ATOM 786 O O . PHE A 1 95 ? -5.879 2.124 3.337 1.00 95.19 95 PHE A O 1
ATOM 793 N N . LEU A 1 96 ? -5.784 4.143 4.319 1.00 95.31 96 LEU A N 1
ATOM 794 C CA . LEU A 1 96 ? -7.183 4.249 4.721 1.00 95.31 96 LEU A CA 1
ATOM 795 C C . LEU A 1 96 ? -7.995 5.155 3.785 1.00 95.31 96 LEU A C 1
ATOM 797 O O . LEU A 1 96 ? -9.200 5.282 3.958 1.00 95.31 96 LEU A O 1
ATOM 801 N N . SER A 1 97 ? -7.372 5.731 2.757 1.00 92.69 97 SER A N 1
ATOM 802 C CA . SER A 1 97 ? -7.976 6.710 1.841 1.00 92.69 97 SER A CA 1
ATOM 803 C C . SER A 1 97 ? -9.269 6.255 1.151 1.00 92.69 97 SER A C 1
ATOM 805 O O . SER A 1 97 ? -10.044 7.100 0.712 1.00 92.69 97 SER A O 1
ATOM 807 N N . ASN A 1 98 ? -9.534 4.944 1.077 1.00 91.81 98 ASN A N 1
ATOM 808 C CA . ASN A 1 98 ? -10.705 4.352 0.417 1.00 91.81 98 ASN A CA 1
ATOM 809 C C . ASN A 1 98 ? -11.822 3.855 1.364 1.00 91.81 98 ASN A C 1
ATOM 811 O O . ASN A 1 98 ? -12.816 3.295 0.870 1.00 91.81 98 ASN A O 1
ATOM 815 N N . ILE A 1 99 ? -11.684 4.041 2.686 1.00 92.06 99 ILE A N 1
ATOM 816 C CA . ILE A 1 99 ? -12.704 3.632 3.666 1.00 92.06 99 ILE A CA 1
ATOM 817 C C . ILE A 1 99 ? -13.902 4.585 3.659 1.00 92.06 99 ILE A C 1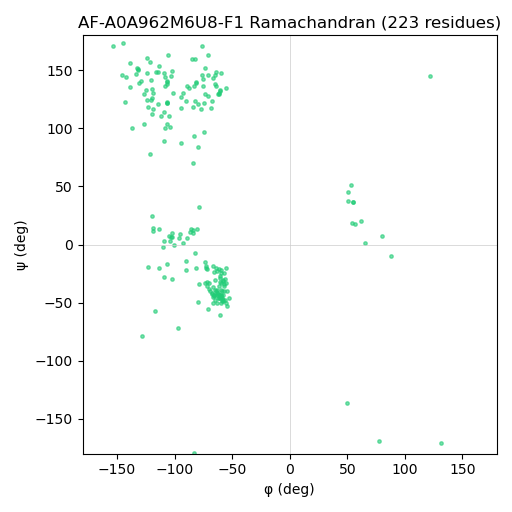
ATOM 819 O O . ILE A 1 99 ? -13.754 5.794 3.533 1.00 92.06 99 ILE A O 1
ATOM 823 N N . LYS A 1 100 ? -15.116 4.049 3.822 1.00 90.62 100 LYS A N 1
ATOM 824 C CA . LYS A 1 100 ? -16.339 4.867 3.821 1.00 90.62 100 LYS A CA 1
ATOM 825 C C . LYS A 1 100 ? -16.346 5.831 5.016 1.00 90.62 100 LYS A C 1
ATOM 827 O O . LYS A 1 100 ? -16.077 5.432 6.141 1.00 90.62 100 LYS A O 1
ATOM 832 N N . ARG A 1 101 ? -16.754 7.085 4.816 1.00 90.75 101 ARG A N 1
ATOM 833 C CA . ARG A 1 101 ? -16.927 8.032 5.931 1.00 90.75 101 ARG A CA 1
ATOM 834 C C . ARG A 1 101 ? -17.906 7.509 6.993 1.00 90.75 101 ARG A C 1
ATOM 836 O O . ARG A 1 101 ? -17.655 7.636 8.186 1.00 90.75 101 ARG A O 1
ATOM 843 N N . SER A 1 102 ? -18.996 6.874 6.560 1.00 91.31 102 SER A N 1
ATOM 844 C CA . SER A 1 102 ? -20.075 6.396 7.436 1.00 91.31 102 SER A CA 1
ATOM 845 C C . SER A 1 102 ? -19.641 5.378 8.494 1.00 91.31 102 SER A C 1
ATOM 847 O O . SER A 1 102 ? -20.328 5.237 9.506 1.00 91.31 102 SER A O 1
ATOM 849 N N . ILE A 1 103 ? -18.518 4.684 8.284 1.00 92.88 103 ILE A N 1
ATOM 850 C CA . ILE A 1 103 ? -18.008 3.693 9.235 1.00 92.88 103 ILE A CA 1
ATOM 851 C C . ILE A 1 103 ? -17.050 4.288 10.273 1.00 92.88 103 ILE A C 1
ATOM 853 O O . ILE A 1 103 ? -16.791 3.643 11.282 1.00 92.88 103 ILE A O 1
ATOM 857 N N . LEU A 1 104 ? -16.541 5.510 10.066 1.00 94.62 104 LEU A N 1
ATOM 858 C CA . LEU A 1 104 ? -15.557 6.141 10.956 1.00 94.62 104 LEU A CA 1
ATOM 859 C C . LEU A 1 104 ? -16.075 6.338 12.384 1.00 94.62 104 LEU A C 1
ATOM 861 O O . LEU A 1 104 ? -15.281 6.326 13.321 1.00 94.62 104 LEU A O 1
ATOM 865 N N . LYS A 1 105 ? -17.397 6.461 12.550 1.00 93.81 105 LYS A N 1
ATOM 866 C CA . LYS A 1 105 ? -18.054 6.528 13.862 1.00 93.81 105 LYS A CA 1
ATOM 867 C C . LYS A 1 105 ? -17.955 5.234 14.675 1.00 93.81 105 LYS A C 1
ATOM 869 O O . LYS A 1 105 ? -18.142 5.266 15.880 1.00 93.81 105 LYS A O 1
ATOM 874 N N . PHE A 1 106 ? -17.660 4.113 14.017 1.00 94.12 106 PHE A N 1
ATOM 875 C CA . PHE A 1 106 ? -17.509 2.795 14.635 1.00 94.12 106 PHE A CA 1
ATOM 876 C C . PHE A 1 106 ? -16.041 2.361 14.745 1.00 94.12 106 PHE A C 1
ATOM 878 O O . PHE A 1 106 ? -15.775 1.204 15.061 1.00 94.12 106 PHE A O 1
ATOM 885 N N . ILE A 1 107 ? -15.073 3.230 14.432 1.00 95.44 107 ILE A N 1
ATOM 886 C CA . ILE A 1 107 ? -13.651 2.867 14.412 1.00 95.44 107 ILE A CA 1
ATOM 887 C C . ILE A 1 107 ? -12.876 3.695 15.432 1.00 95.44 107 ILE A C 1
ATOM 889 O O . ILE A 1 107 ? -12.926 4.924 15.419 1.00 95.44 107 ILE A O 1
ATOM 893 N N . LEU A 1 108 ? -12.077 3.008 16.248 1.00 95.88 108 LEU A N 1
ATOM 894 C CA . LEU A 1 108 ? -11.106 3.623 17.147 1.00 95.88 108 LEU A CA 1
ATOM 895 C C . LEU A 1 108 ? -9.684 3.415 16.628 1.00 95.88 108 LEU A C 1
ATOM 897 O O . LEU A 1 108 ? -9.304 2.330 16.173 1.00 95.88 108 LEU A O 1
ATOM 901 N N . PHE A 1 109 ? -8.870 4.457 16.778 1.00 96.88 109 PHE A N 1
ATOM 902 C CA . PHE A 1 109 ? -7.436 4.434 16.501 1.00 96.88 109 PHE A CA 1
ATOM 903 C C . PHE A 1 109 ? -6.660 4.803 17.775 1.00 96.88 109 PHE A C 1
ATOM 905 O O . PHE A 1 109 ? -6.198 5.934 17.911 1.00 96.88 109 PHE A O 1
ATOM 912 N N . PRO A 1 110 ? -6.510 3.875 18.741 1.00 95.44 110 PRO A N 1
ATOM 913 C CA . PRO A 1 110 ? -6.006 4.207 20.078 1.00 95.44 110 PRO A CA 1
ATOM 914 C C . PRO A 1 110 ? -4.561 4.714 20.090 1.00 95.44 110 PRO A C 1
ATOM 916 O O . PRO A 1 110 ? -4.128 5.352 21.042 1.00 95.44 110 PRO A O 1
ATOM 919 N N . ILE A 1 111 ? -3.798 4.420 19.035 1.00 95.06 111 ILE A N 1
ATOM 920 C CA . ILE A 1 111 ? -2.378 4.764 18.956 1.00 95.06 111 ILE A CA 1
ATOM 921 C C . ILE A 1 111 ? -2.105 6.078 18.210 1.00 95.06 111 ILE A C 1
ATOM 923 O O . ILE A 1 111 ? -0.943 6.414 17.990 1.00 95.06 111 ILE A O 1
ATOM 927 N N . SER A 1 112 ? -3.150 6.821 17.823 1.00 94.00 112 SER A N 1
ATOM 928 C CA . SER A 1 112 ? -3.047 8.015 16.971 1.00 94.00 112 SER A CA 1
ATOM 929 C C . SER A 1 112 ? -2.145 9.111 17.536 1.00 94.00 112 SER A C 1
ATOM 931 O O . SER A 1 112 ? -1.531 9.849 16.769 1.00 94.00 112 SER A O 1
ATOM 933 N N . ASN A 1 113 ? -2.078 9.216 18.866 1.00 93.62 113 ASN A N 1
ATOM 934 C CA . ASN A 1 113 ? -1.391 10.291 19.588 1.00 93.62 113 ASN A CA 1
ATOM 935 C C . ASN A 1 113 ? -0.031 9.859 20.155 1.00 93.62 113 ASN A C 1
ATOM 937 O O . ASN A 1 113 ? 0.591 10.608 20.900 1.00 93.62 113 ASN A O 1
ATOM 941 N N . TYR A 1 114 ? 0.433 8.651 19.834 1.00 93.81 114 TYR A N 1
ATOM 942 C CA . TYR A 1 114 ? 1.683 8.120 20.365 1.00 93.81 114 TYR A CA 1
ATOM 943 C C . TYR A 1 114 ? 2.756 8.077 19.286 1.00 93.81 114 TYR A C 1
ATOM 945 O O . TYR A 1 114 ? 2.496 7.696 18.145 1.00 93.81 114 TYR A O 1
ATOM 953 N N . ILE A 1 115 ? 4.008 8.342 19.657 1.00 93.44 115 ILE A N 1
ATOM 954 C CA . ILE A 1 115 ? 5.135 7.901 18.833 1.00 93.44 115 ILE A CA 1
ATOM 955 C C . ILE A 1 115 ? 5.459 6.436 19.138 1.00 93.44 115 ILE A C 1
ATOM 957 O O . ILE A 1 115 ? 5.123 5.884 20.191 1.00 93.44 115 ILE A O 1
ATOM 961 N N . LYS A 1 116 ? 6.154 5.766 18.212 1.00 88.38 116 LYS A N 1
ATOM 962 C CA . LYS A 1 116 ? 6.482 4.335 18.353 1.00 88.38 116 LYS A CA 1
ATOM 963 C C . LYS A 1 116 ? 7.261 4.035 19.638 1.00 88.38 116 LYS A C 1
ATOM 965 O O . LYS A 1 116 ? 7.068 2.972 20.229 1.00 88.38 116 LYS A O 1
ATOM 970 N N . LYS A 1 117 ? 8.120 4.966 20.071 1.00 91.31 117 LYS A N 1
ATOM 971 C CA . LYS A 1 117 ? 8.893 4.853 21.315 1.00 91.31 117 LYS A CA 1
ATO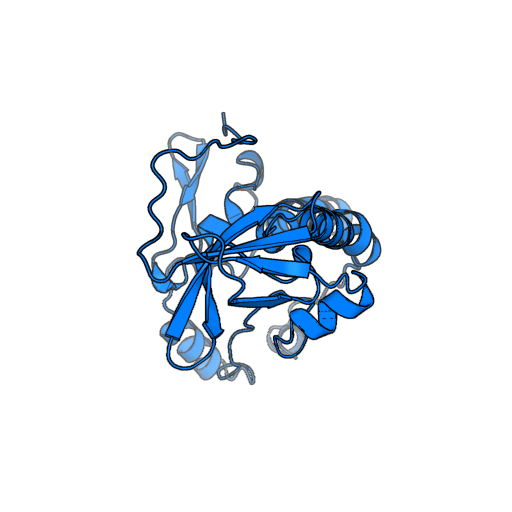M 972 C C . LYS A 1 117 ? 7.979 4.773 22.541 1.00 91.31 117 LYS A C 1
ATOM 974 O O . LYS A 1 117 ? 8.195 3.881 23.356 1.00 91.31 117 LYS A O 1
ATOM 979 N N . ASN A 1 118 ? 6.929 5.600 22.619 1.00 92.19 118 ASN A N 1
ATOM 980 C CA . ASN A 1 118 ? 5.971 5.540 23.729 1.00 92.19 118 ASN A CA 1
ATOM 981 C C . ASN A 1 118 ? 5.279 4.175 23.782 1.00 92.19 118 ASN A C 1
ATOM 983 O O . ASN A 1 118 ? 5.232 3.556 24.837 1.00 92.19 118 ASN A O 1
ATOM 987 N N . ILE A 1 119 ? 4.820 3.656 22.635 1.00 91.44 119 ILE A N 1
ATOM 988 C CA . ILE A 1 119 ? 4.172 2.335 22.577 1.00 91.44 119 ILE A CA 1
ATOM 989 C C . ILE A 1 119 ? 5.117 1.234 23.074 1.00 91.44 119 ILE A C 1
ATOM 991 O O . ILE A 1 119 ? 4.705 0.377 23.849 1.00 91.44 119 ILE A O 1
ATOM 995 N N . LYS A 1 120 ? 6.398 1.255 22.679 1.00 91.75 120 LYS A N 1
ATOM 996 C CA . LYS A 1 120 ? 7.385 0.281 23.177 1.00 91.75 120 LYS A CA 1
ATOM 997 C C . LYS A 1 120 ? 7.617 0.396 24.686 1.00 91.75 120 LYS A C 1
ATOM 999 O O . LYS A 1 120 ? 7.759 -0.632 25.342 1.00 91.75 120 LYS A O 1
ATOM 1004 N N . GLN A 1 121 ? 7.657 1.615 25.226 1.00 93.50 121 GLN A N 1
ATOM 1005 C CA . GLN A 1 121 ? 7.798 1.851 26.666 1.00 93.50 121 GLN A CA 1
ATOM 1006 C C . GLN A 1 121 ? 6.586 1.319 27.432 1.00 93.50 121 GLN A C 1
ATOM 1008 O O . GLN A 1 121 ? 6.774 0.554 28.370 1.00 93.50 121 GLN A O 1
ATOM 1013 N N . ILE A 1 122 ? 5.367 1.622 26.975 1.00 91.62 122 ILE A N 1
ATOM 1014 C CA . ILE A 1 122 ? 4.123 1.077 27.537 1.00 91.62 122 ILE A CA 1
ATOM 1015 C C . ILE A 1 122 ? 4.177 -0.454 27.520 1.00 91.62 122 ILE A C 1
ATOM 1017 O O . ILE A 1 122 ? 4.002 -1.096 28.550 1.00 91.62 122 ILE A O 1
ATOM 1021 N N . LEU A 1 123 ? 4.510 -1.062 26.377 1.00 91.12 123 LEU A N 1
ATOM 1022 C CA . LEU A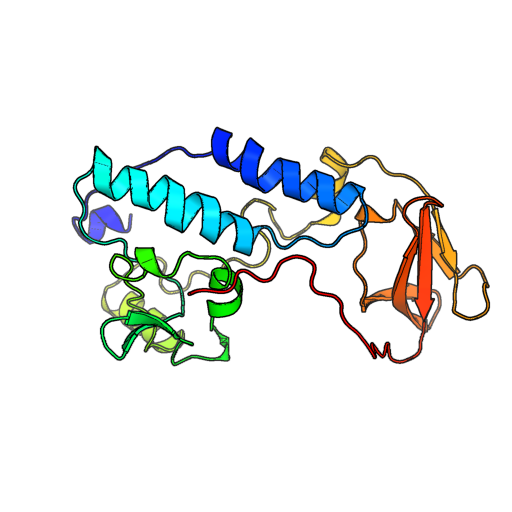 1 123 ? 4.599 -2.519 26.277 1.00 91.12 123 LEU A CA 1
ATOM 1023 C C . LEU A 1 123 ? 5.632 -3.120 27.245 1.00 91.12 123 LEU A C 1
ATOM 1025 O O . LEU A 1 123 ? 5.370 -4.171 27.828 1.00 91.12 123 LEU A O 1
ATOM 1029 N N . LYS A 1 124 ? 6.779 -2.455 27.437 1.00 92.75 124 LYS A N 1
ATOM 1030 C CA . LYS A 1 124 ? 7.810 -2.879 28.392 1.00 92.75 124 LYS A CA 1
ATOM 1031 C C . LYS A 1 124 ? 7.322 -2.760 29.839 1.00 92.75 124 LYS A C 1
ATOM 1033 O O . LYS A 1 124 ? 7.498 -3.710 30.588 1.00 92.75 124 LYS A O 1
ATOM 1038 N N . LEU A 1 125 ? 6.674 -1.651 30.204 1.00 93.00 125 LEU A N 1
ATOM 1039 C CA . LEU A 1 125 ? 6.116 -1.421 31.545 1.00 93.00 125 LEU A CA 1
ATOM 1040 C C . LEU A 1 125 ? 5.081 -2.487 31.926 1.00 93.00 125 LEU A C 1
ATOM 1042 O O . LEU A 1 125 ? 5.100 -3.002 33.036 1.00 93.00 125 LEU A O 1
ATOM 1046 N N . TYR A 1 126 ? 4.232 -2.890 30.980 1.00 89.62 126 TYR A N 1
ATOM 1047 C CA . TYR A 1 126 ? 3.261 -3.966 31.189 1.00 89.62 126 TYR A CA 1
ATOM 1048 C C . TYR A 1 126 ? 3.845 -5.373 30.958 1.00 89.62 126 TYR A C 1
ATOM 1050 O O . TYR A 1 126 ? 3.100 -6.353 30.891 1.00 89.62 126 TYR A O 1
ATOM 1058 N N . ASN A 1 127 ? 5.171 -5.523 30.844 1.00 89.50 127 ASN A N 1
ATOM 1059 C CA . ASN A 1 127 ? 5.868 -6.802 30.665 1.00 89.50 127 ASN A CA 1
ATOM 1060 C C . ASN A 1 127 ? 5.372 -7.618 29.450 1.00 89.50 127 ASN A C 1
ATOM 1062 O O . ASN A 1 127 ? 5.225 -8.843 29.515 1.00 89.50 127 ASN A O 1
ATOM 1066 N N . PHE A 1 128 ? 5.026 -6.965 28.340 1.00 88.62 128 PHE A N 1
ATOM 1067 C CA . PHE A 1 128 ? 4.626 -7.656 27.116 1.00 88.62 128 PHE A CA 1
ATOM 1068 C C . PHE A 1 128 ? 5.848 -8.153 26.338 1.00 88.62 128 PHE A C 1
ATOM 1070 O O . PHE A 1 128 ? 6.657 -7.358 25.877 1.00 88.62 128 PHE A O 1
ATOM 1077 N N . ILE A 1 129 ? 5.943 -9.467 26.107 1.00 85.19 129 ILE A N 1
ATOM 1078 C CA . ILE A 1 129 ? 7.092 -10.137 25.453 1.00 85.19 129 ILE A CA 1
ATOM 1079 C C . ILE A 1 129 ? 7.398 -9.564 24.054 1.00 85.19 129 ILE A C 1
ATOM 1081 O O . ILE A 1 129 ? 8.540 -9.530 23.607 1.00 85.19 129 ILE A O 1
ATOM 1085 N N . ASN A 1 130 ? 6.384 -9.060 23.352 1.00 84.25 130 ASN A N 1
ATOM 1086 C CA . ASN A 1 130 ? 6.517 -8.492 22.012 1.00 84.25 130 ASN A CA 1
ATOM 1087 C C . ASN A 1 130 ? 6.952 -7.010 21.987 1.00 84.25 130 ASN A C 1
ATOM 1089 O O . ASN A 1 130 ? 6.937 -6.418 20.905 1.00 84.25 130 ASN A O 1
ATOM 1093 N N . TYR A 1 131 ? 7.359 -6.405 23.113 1.00 85.75 131 TYR A N 1
ATOM 1094 C CA . TYR A 1 131 ? 7.753 -4.986 23.182 1.00 85.75 131 TYR A CA 1
ATOM 1095 C C . TYR A 1 131 ? 8.861 -4.607 22.182 1.00 85.75 131 TYR A C 1
ATOM 1097 O O . TYR A 1 131 ? 8.870 -3.492 21.655 1.00 85.75 131 TYR A O 1
ATOM 1105 N N . ASN A 1 132 ? 9.777 -5.538 21.881 1.00 85.31 132 ASN A N 1
ATOM 1106 C CA . ASN A 1 132 ? 10.879 -5.314 20.943 1.00 85.31 132 ASN A CA 1
ATOM 1107 C C . ASN A 1 132 ? 10.660 -5.931 19.550 1.00 85.31 132 ASN A C 1
ATOM 1109 O O . ASN A 1 132 ? 11.580 -5.954 18.732 1.00 85.31 132 ASN A O 1
ATOM 1113 N N . LYS A 1 133 ? 9.449 -6.418 19.241 1.00 85.94 133 LYS A N 1
ATOM 1114 C CA . LYS A 1 133 ? 9.155 -6.991 17.921 1.00 85.94 133 LYS A CA 1
ATOM 1115 C C . LYS A 1 133 ? 9.342 -5.924 16.833 1.00 85.94 133 LYS A C 1
ATOM 1117 O O . LYS A 1 133 ? 8.811 -4.814 16.935 1.00 85.94 133 LYS A O 1
ATOM 1122 N N . LYS A 1 134 ? 10.104 -6.259 15.785 1.00 83.81 134 LYS A N 1
ATOM 1123 C CA . LYS A 1 134 ? 10.254 -5.404 14.597 1.00 83.81 134 LYS A CA 1
ATOM 1124 C C . LYS A 1 134 ? 8.904 -5.261 13.887 1.00 83.81 134 LYS A C 1
ATOM 1126 O O . LYS A 1 134 ? 8.073 -6.167 13.925 1.00 83.81 134 LYS A O 1
ATOM 1131 N N . ASN A 1 135 ? 8.680 -4.111 13.254 1.00 77.38 135 ASN A N 1
ATOM 1132 C CA . ASN A 1 135 ? 7.486 -3.921 12.435 1.00 77.38 135 ASN A CA 1
ATOM 1133 C C . ASN A 1 135 ? 7.554 -4.848 11.219 1.00 77.38 135 ASN A C 1
ATOM 1135 O O . ASN A 1 135 ? 8.628 -5.021 10.644 1.00 77.38 135 ASN A O 1
ATOM 1139 N N . SER A 1 136 ? 6.405 -5.381 10.811 1.00 75.94 136 SER A N 1
ATOM 1140 C CA . SER A 1 136 ? 6.277 -6.014 9.503 1.00 75.94 136 SER A CA 1
ATOM 1141 C C . SER A 1 136 ? 6.583 -4.982 8.418 1.00 75.94 136 SER A C 1
ATOM 1143 O O . SER A 1 136 ? 6.097 -3.850 8.480 1.00 75.94 136 SER A O 1
ATOM 1145 N N . THR A 1 137 ? 7.416 -5.363 7.460 1.00 76.62 137 THR A N 1
ATOM 1146 C CA . THR A 1 137 ? 7.684 -4.604 6.238 1.00 76.62 137 THR A CA 1
ATOM 1147 C C . THR A 1 137 ? 7.153 -5.396 5.051 1.00 76.62 137 THR A C 1
ATOM 1149 O O . THR 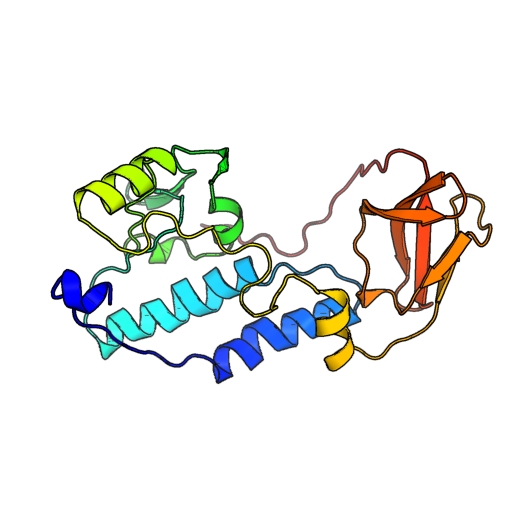A 1 137 ? 7.030 -6.615 5.137 1.00 76.62 137 THR A O 1
ATOM 1152 N N . GLY A 1 138 ? 6.811 -4.698 3.968 1.00 80.94 138 GLY A N 1
ATOM 1153 C CA . GLY A 1 138 ? 6.243 -5.320 2.775 1.00 80.94 138 GLY A CA 1
ATOM 1154 C C . GLY A 1 138 ? 4.761 -5.676 2.899 1.00 80.94 138 GLY A C 1
ATOM 1155 O O . GLY A 1 138 ? 4.064 -5.243 3.816 1.00 80.94 138 GLY A O 1
ATOM 1156 N N . ILE A 1 139 ? 4.284 -6.438 1.916 1.00 83.88 139 ILE A N 1
ATOM 1157 C CA . ILE A 1 139 ? 2.878 -6.828 1.777 1.00 83.88 139 ILE A CA 1
ATOM 1158 C C . ILE A 1 139 ? 2.608 -8.050 2.655 1.00 83.88 139 ILE A C 1
ATOM 1160 O O . ILE A 1 139 ? 3.391 -8.994 2.657 1.00 83.88 139 ILE A O 1
ATOM 1164 N N . CYS A 1 140 ? 1.482 -8.055 3.374 1.00 84.62 140 CYS A N 1
ATOM 1165 C CA . CYS A 1 140 ? 1.227 -8.999 4.468 1.00 84.62 140 CYS A CA 1
ATOM 1166 C C . CYS A 1 140 ? 1.300 -10.496 4.111 1.00 84.62 140 CYS A C 1
ATOM 1168 O O . CYS A 1 140 ? 1.545 -11.300 5.003 1.00 84.62 140 CYS A O 1
ATOM 1170 N N . PHE A 1 141 ? 1.084 -10.868 2.847 1.00 84.62 141 PHE A N 1
ATOM 1171 C CA . PHE A 1 141 ? 1.090 -12.257 2.371 1.00 84.62 141 PHE A CA 1
ATOM 1172 C C . PHE A 1 141 ? 2.376 -12.651 1.629 1.00 84.62 141 PHE A C 1
ATOM 1174 O O . PHE A 1 141 ? 2.436 -13.733 1.053 1.00 84.62 141 PHE A O 1
ATOM 1181 N N . ILE A 1 142 ? 3.387 -11.777 1.598 1.00 83.81 142 ILE A N 1
ATOM 1182 C CA . ILE A 1 142 ? 4.664 -12.040 0.929 1.00 83.81 142 ILE A CA 1
ATOM 1183 C C . ILE A 1 142 ? 5.748 -12.167 1.988 1.00 83.81 142 ILE A C 1
ATOM 1185 O O . ILE A 1 142 ? 6.150 -11.192 2.623 1.00 83.81 142 ILE A O 1
ATOM 1189 N N . GLU A 1 143 ? 6.243 -13.385 2.155 1.00 74.75 143 GLU A N 1
ATOM 1190 C CA . GLU A 1 143 ? 7.305 -13.675 3.107 1.00 74.75 143 GLU A CA 1
ATOM 1191 C C . GLU A 1 143 ? 8.653 -13.102 2.647 1.00 74.75 143 GLU A C 1
ATOM 1193 O O . GLU A 1 143 ? 8.972 -13.044 1.456 1.00 74.75 143 GLU A O 1
ATOM 1198 N N . ASN A 1 144 ? 9.462 -12.666 3.617 1.00 70.81 144 ASN A N 1
ATOM 1199 C CA . ASN A 1 144 ? 10.855 -12.233 3.437 1.00 70.81 144 ASN A CA 1
ATOM 1200 C C . ASN A 1 144 ? 11.086 -11.137 2.378 1.00 70.81 144 ASN A C 1
ATOM 1202 O O . ASN A 1 144 ? 12.211 -10.946 1.921 1.00 70.81 144 ASN A O 1
ATOM 1206 N N . ASN A 1 145 ? 10.039 -10.401 1.987 1.00 68.38 145 ASN A N 1
ATOM 1207 C CA . ASN A 1 145 ? 10.081 -9.342 0.977 1.00 68.38 145 ASN A CA 1
ATOM 1208 C C . ASN A 1 145 ? 10.616 -9.773 -0.401 1.00 68.38 145 ASN A C 1
ATOM 1210 O O . ASN A 1 145 ? 10.947 -8.909 -1.219 1.00 68.38 145 ASN A O 1
ATOM 1214 N N . ASN A 1 146 ? 10.663 -11.076 -0.717 1.00 82.44 146 ASN A N 1
ATOM 1215 C CA . ASN A 1 146 ? 11.084 -11.521 -2.046 1.00 82.44 146 ASN A CA 1
ATOM 1216 C C . ASN A 1 146 ? 9.918 -11.487 -3.041 1.00 82.44 146 ASN A C 1
ATOM 1218 O O . ASN A 1 146 ? 9.389 -12.503 -3.496 1.00 82.44 146 ASN A O 1
ATOM 1222 N N . PHE A 1 147 ? 9.528 -10.262 -3.378 1.00 86.19 147 PHE A N 1
ATOM 1223 C CA . PHE A 1 147 ? 8.373 -9.961 -4.211 1.00 86.19 147 PHE A CA 1
ATOM 1224 C C . PHE A 1 147 ? 8.449 -10.626 -5.591 1.00 86.19 147 PHE A C 1
ATOM 1226 O O . PHE A 1 147 ? 7.474 -11.210 -6.056 1.00 86.19 147 PHE A O 1
ATOM 1233 N N . LYS A 1 148 ? 9.622 -10.588 -6.238 1.00 86.19 148 LYS A N 1
ATOM 1234 C CA . LYS A 1 148 ? 9.806 -11.156 -7.582 1.00 86.19 148 LYS A CA 1
ATOM 1235 C C . LYS A 1 148 ? 9.683 -12.680 -7.577 1.00 86.19 148 LYS A C 1
ATOM 1237 O O . LYS A 1 148 ? 9.037 -13.212 -8.474 1.00 86.19 148 LYS A O 1
ATOM 1242 N N . LEU A 1 149 ? 10.256 -13.378 -6.591 1.00 88.50 149 LEU A N 1
ATOM 1243 C CA . LEU A 1 149 ? 10.094 -14.834 -6.483 1.00 88.50 149 LEU A CA 1
ATOM 1244 C C . LEU A 1 149 ? 8.646 -15.224 -6.192 1.00 88.50 149 LEU A C 1
ATOM 1246 O O . LEU A 1 149 ? 8.126 -16.124 -6.843 1.00 88.50 149 LEU A O 1
ATOM 1250 N N . PHE A 1 150 ? 7.983 -14.513 -5.279 1.00 91.38 150 PHE A N 1
ATOM 1251 C CA . PHE A 1 150 ? 6.578 -14.758 -4.971 1.00 91.38 150 PHE A CA 1
ATOM 1252 C C . PHE A 1 150 ? 5.689 -14.599 -6.215 1.00 91.38 150 PHE A C 1
ATOM 1254 O O . PHE A 1 150 ? 4.889 -15.475 -6.533 1.00 91.38 150 PHE A O 1
ATOM 1261 N N . LEU A 1 151 ? 5.868 -13.516 -6.980 1.00 92.06 151 LEU A N 1
ATOM 1262 C CA . LEU A 1 151 ? 5.058 -13.271 -8.174 1.00 92.06 151 LEU A CA 1
ATOM 1263 C C . LEU A 1 151 ? 5.254 -14.314 -9.282 1.00 92.06 151 LEU A C 1
ATOM 1265 O O . LEU A 1 151 ? 4.302 -14.579 -10.014 1.00 92.06 151 LEU A O 1
ATOM 1269 N N . LYS A 1 152 ? 6.441 -14.925 -9.405 1.00 92.44 152 LYS A N 1
ATOM 1270 C CA . LYS A 1 152 ? 6.716 -15.966 -10.416 1.00 92.44 152 LYS A CA 1
ATOM 1271 C C . LYS A 1 152 ? 5.833 -17.209 -10.264 1.00 92.44 152 LYS A C 1
ATOM 1273 O O . LYS A 1 152 ? 5.649 -17.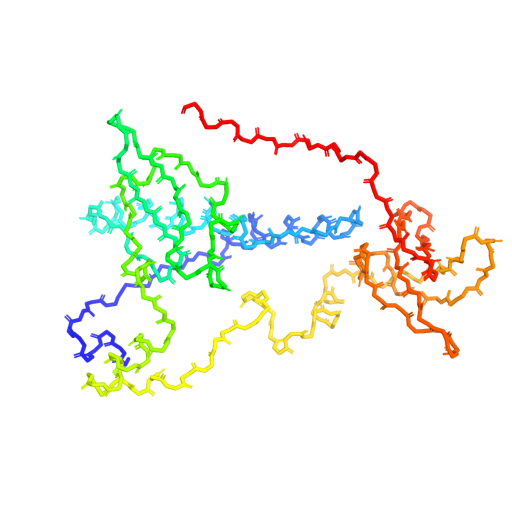927 -11.237 1.00 92.44 152 LYS A O 1
ATOM 1278 N N . GLN A 1 153 ? 5.262 -17.441 -9.082 1.00 93.38 153 GLN A N 1
ATOM 1279 C CA . GLN A 1 153 ? 4.321 -18.541 -8.846 1.00 93.38 153 GLN A CA 1
ATOM 1280 C C . GLN A 1 153 ? 2.951 -18.299 -9.509 1.00 93.38 153 GLN A C 1
ATOM 1282 O O . GLN A 1 153 ? 2.207 -19.243 -9.748 1.00 93.38 153 GLN A O 1
ATOM 1287 N N . TYR A 1 154 ? 2.612 -17.041 -9.821 1.00 94.25 154 TYR A N 1
ATOM 1288 C CA . TYR A 1 154 ? 1.278 -16.634 -10.297 1.00 94.25 154 TYR A CA 1
ATOM 1289 C C . TYR A 1 154 ? 1.290 -15.916 -11.653 1.00 94.25 154 TYR A C 1
ATOM 1291 O O . TYR A 1 154 ? 0.253 -15.789 -12.322 1.00 94.25 154 TYR A O 1
ATOM 1299 N N . ILE A 1 155 ? 2.450 -15.386 -12.042 1.00 94.56 155 ILE A N 1
ATOM 1300 C CA . ILE A 1 155 ? 2.659 -14.630 -13.271 1.00 94.56 155 ILE A CA 1
ATOM 1301 C C . ILE A 1 155 ? 3.774 -15.321 -14.063 1.00 94.56 155 ILE A C 1
ATOM 1303 O O . ILE A 1 155 ? 4.902 -15.386 -13.569 1.00 94.56 155 ILE A O 1
ATOM 1307 N N . PRO A 1 156 ? 3.485 -15.816 -15.280 1.00 92.56 156 PRO A N 1
ATOM 1308 C CA . PRO A 1 156 ? 4.498 -16.454 -16.105 1.00 92.56 156 PRO A CA 1
ATOM 1309 C C . PRO A 1 156 ? 5.566 -15.441 -16.515 1.00 92.56 156 PRO A C 1
ATOM 1311 O O . PRO A 1 156 ? 5.285 -14.260 -16.744 1.00 92.56 156 PRO A O 1
ATOM 1314 N N . ILE A 1 157 ? 6.801 -15.919 -16.624 1.00 93.44 157 ILE A N 1
ATOM 1315 C CA . ILE A 1 157 ? 7.909 -15.121 -17.141 1.00 93.44 157 ILE A CA 1
ATOM 1316 C C . ILE A 1 157 ? 7.697 -14.926 -18.641 1.00 93.44 157 ILE A C 1
ATOM 1318 O O . ILE A 1 157 ? 7.523 -15.892 -19.381 1.00 93.44 157 ILE A O 1
ATOM 1322 N N . LYS A 1 158 ? 7.738 -13.670 -19.087 1.00 93.25 158 LYS A N 1
ATOM 1323 C CA . LYS A 1 158 ? 7.716 -13.317 -20.508 1.00 93.25 158 LYS A CA 1
ATOM 1324 C C . LYS A 1 158 ? 8.901 -12.411 -20.789 1.00 93.25 158 LYS A C 1
ATOM 1326 O O . LYS A 1 158 ? 8.874 -11.237 -20.423 1.00 93.25 158 LYS A O 1
ATOM 1331 N N . ASN A 1 159 ? 9.943 -12.952 -21.409 1.00 95.94 159 ASN A N 1
ATOM 1332 C CA . ASN A 1 159 ? 11.154 -12.183 -21.671 1.00 95.94 159 ASN A CA 1
ATOM 1333 C C . ASN A 1 159 ? 10.868 -11.020 -22.627 1.00 95.94 159 ASN A C 1
ATOM 1335 O O . ASN A 1 159 ? 10.125 -11.162 -23.599 1.00 95.94 159 ASN A O 1
ATOM 1339 N N . GLY A 1 160 ? 11.425 -9.859 -22.308 1.00 96.56 160 GLY A N 1
ATOM 1340 C CA . GLY A 1 160 ? 11.262 -8.629 -23.074 1.00 96.56 160 GLY A CA 1
ATOM 1341 C C . GLY A 1 160 ? 12.531 -7.789 -23.068 1.00 96.56 160 GLY A C 1
ATOM 1342 O O . GLY A 1 160 ? 13.508 -8.123 -22.389 1.00 96.56 160 GLY A O 1
ATOM 1343 N N . ILE A 1 161 ? 12.521 -6.713 -23.849 1.00 97.88 161 ILE A N 1
ATOM 1344 C CA . ILE A 1 161 ? 13.670 -5.825 -24.063 1.00 97.88 161 ILE A CA 1
ATOM 1345 C C . ILE A 1 161 ? 13.492 -4.540 -23.250 1.00 97.88 161 ILE A C 1
ATOM 1347 O O . ILE A 1 161 ? 12.378 -4.035 -23.084 1.00 97.88 161 ILE A O 1
ATOM 1351 N N . ILE A 1 162 ? 14.606 -4.009 -22.745 1.00 98.06 162 ILE A N 1
ATOM 1352 C CA . ILE A 1 162 ? 14.673 -2.694 -22.112 1.00 98.06 162 ILE A CA 1
ATOM 1353 C C . ILE A 1 162 ? 15.391 -1.729 -23.055 1.00 98.06 162 ILE A C 1
ATOM 1355 O O . ILE A 1 162 ? 16.548 -1.964 -23.407 1.00 98.06 162 ILE A O 1
ATOM 1359 N N . TYR A 1 163 ? 14.725 -0.639 -23.425 1.00 97.88 163 TYR A N 1
ATOM 1360 C CA . TYR A 1 163 ? 15.310 0.441 -24.219 1.00 97.88 163 TYR A CA 1
ATOM 1361 C C . TYR A 1 163 ? 15.683 1.648 -23.358 1.00 97.88 163 TYR A C 1
ATOM 1363 O O . TYR A 1 163 ? 15.014 1.936 -22.362 1.00 97.88 163 TYR A O 1
ATOM 1371 N N . ASP A 1 164 ? 16.727 2.372 -23.758 1.00 95.69 164 ASP A N 1
ATOM 1372 C CA . ASP A 1 164 ? 16.992 3.719 -23.255 1.00 95.69 164 ASP A CA 1
ATOM 1373 C C . ASP A 1 164 ? 16.176 4.794 -24.008 1.00 95.69 164 ASP A C 1
ATOM 1375 O O . ASP A 1 164 ? 15.403 4.493 -24.924 1.00 95.69 164 ASP A O 1
ATOM 1379 N N . ASN A 1 165 ? 16.360 6.064 -23.632 1.00 91.75 165 ASN A N 1
ATOM 1380 C CA . ASN A 1 165 ? 15.721 7.214 -24.288 1.00 91.75 165 ASN A CA 1
ATOM 1381 C C . ASN A 1 165 ? 16.068 7.339 -25.785 1.00 91.75 165 ASN A C 1
ATOM 1383 O O . ASN A 1 165 ? 15.277 7.887 -26.550 1.00 91.75 165 ASN A O 1
ATOM 1387 N N . ASN A 1 166 ? 17.208 6.790 -26.207 1.00 92.94 166 ASN A N 1
ATOM 1388 C CA . ASN A 1 166 ? 17.704 6.811 -27.582 1.00 92.94 166 ASN A CA 1
ATOM 1389 C C . ASN A 1 166 ? 17.332 5.532 -28.355 1.00 92.94 166 ASN A C 1
ATOM 1391 O O . ASN A 1 166 ? 17.812 5.327 -29.467 1.00 92.94 166 ASN A O 1
ATOM 1395 N N . LYS A 1 167 ? 16.472 4.671 -27.786 1.00 93.31 167 LYS A N 1
ATOM 1396 C CA . LYS A 1 167 ? 16.085 3.356 -28.327 1.00 93.31 167 LYS A CA 1
ATOM 1397 C C . LYS A 1 167 ? 17.245 2.359 -28.457 1.00 93.31 167 LYS A C 1
ATOM 1399 O O . LYS A 1 167 ? 17.106 1.356 -29.156 1.00 93.31 167 LYS A O 1
ATOM 1404 N N . ASN A 1 168 ? 18.349 2.557 -27.740 1.00 95.25 168 ASN A N 1
ATOM 1405 C CA . ASN A 1 168 ? 19.380 1.532 -27.617 1.00 95.25 168 ASN A CA 1
ATOM 1406 C C . ASN A 1 168 ? 18.925 0.445 -26.645 1.00 95.25 168 ASN A C 1
ATOM 1408 O O . ASN A 1 168 ? 18.270 0.726 -25.639 1.00 95.25 168 ASN A O 1
AT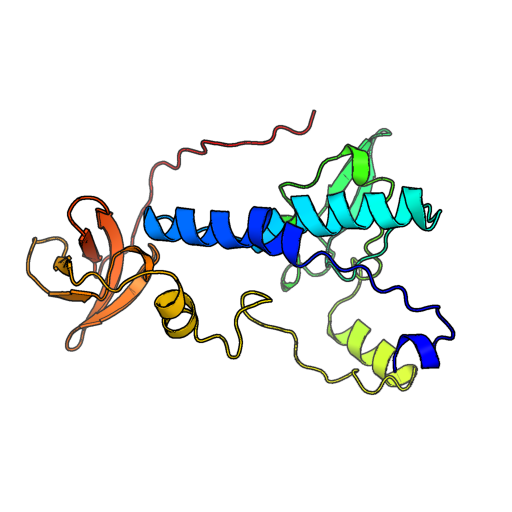OM 1412 N N . ILE A 1 169 ? 19.317 -0.800 -26.909 1.00 96.75 169 ILE A N 1
ATOM 1413 C CA . ILE A 1 169 ? 19.054 -1.918 -26.001 1.00 96.75 169 ILE A CA 1
ATOM 1414 C C . ILE A 1 169 ? 19.989 -1.818 -24.790 1.00 96.75 169 ILE A C 1
ATOM 1416 O O . ILE A 1 169 ? 21.214 -1.847 -24.917 1.00 96.75 169 ILE A O 1
ATOM 1420 N N . ILE A 1 170 ? 19.399 -1.746 -23.597 1.00 95.25 170 ILE A N 1
ATOM 1421 C CA . ILE A 1 170 ? 20.105 -1.672 -22.306 1.00 95.25 170 ILE A CA 1
ATOM 1422 C C . ILE A 1 170 ? 19.768 -2.851 -21.383 1.00 95.25 170 ILE A C 1
ATOM 1424 O O . ILE A 1 170 ? 19.883 -2.759 -20.161 1.00 95.25 170 ILE A O 1
ATOM 1428 N N . GLY A 1 171 ? 19.356 -3.974 -21.973 1.00 94.50 171 GLY A N 1
ATOM 1429 C CA . GLY A 1 171 ? 19.174 -5.250 -21.289 1.00 94.50 171 GLY A CA 1
ATOM 1430 C C . GLY A 1 171 ? 17.842 -5.927 -21.590 1.00 94.50 171 GLY A C 1
ATOM 1431 O O . GLY A 1 171 ? 17.072 -5.505 -22.454 1.00 94.50 171 GLY A O 1
ATOM 1432 N N . HIS A 1 172 ? 17.577 -6.985 -20.829 1.00 95.50 172 HIS A N 1
ATOM 1433 C CA . HIS A 1 172 ? 16.362 -7.787 -20.905 1.00 95.50 172 HIS A CA 1
ATOM 1434 C C . HIS A 1 172 ? 15.667 -7.849 -19.547 1.00 95.50 172 HIS A C 1
ATOM 1436 O O . HIS A 1 172 ? 16.272 -7.603 -18.500 1.00 95.50 172 HIS A O 1
ATOM 1442 N N . HIS A 1 173 ? 14.385 -8.194 -19.558 1.00 94.75 173 HIS A N 1
ATOM 1443 C CA . HIS A 1 173 ? 13.587 -8.330 -18.349 1.00 94.75 173 HIS A CA 1
ATOM 1444 C C . HIS A 1 173 ? 12.669 -9.550 -18.405 1.00 94.75 173 HIS A C 1
ATOM 1446 O O . HIS A 1 173 ? 12.253 -9.976 -19.475 1.00 94.75 173 HIS A O 1
ATOM 1452 N N . ASN A 1 174 ? 12.276 -10.060 -17.236 1.00 93.31 174 ASN A N 1
ATOM 1453 C CA . ASN A 1 174 ? 11.448 -11.269 -17.096 1.00 93.31 174 ASN A CA 1
ATOM 1454 C C . ASN A 1 174 ? 9.936 -11.029 -17.313 1.00 93.31 174 ASN A C 1
ATOM 1456 O O . ASN A 1 174 ? 9.110 -11.859 -16.942 1.00 93.31 174 ASN A O 1
ATOM 1460 N N . GLY A 1 175 ? 9.561 -9.875 -17.866 1.00 94.25 175 GLY A N 1
ATOM 1461 C CA . GLY A 1 175 ? 8.167 -9.451 -18.058 1.00 94.25 175 GLY A CA 1
ATOM 1462 C C . GLY A 1 175 ? 7.827 -8.131 -17.373 1.00 94.25 175 GLY A C 1
ATOM 1463 O O . GLY A 1 175 ? 8.343 -7.813 -16.302 1.00 94.25 175 GLY A O 1
ATOM 1464 N N . VAL A 1 176 ? 6.965 -7.339 -18.009 1.00 94.94 176 VAL A N 1
ATOM 1465 C CA . VAL A 1 176 ? 6.591 -5.980 -17.568 1.00 94.94 176 VAL A CA 1
ATOM 1466 C C . VAL A 1 176 ? 5.932 -5.965 -16.175 1.00 94.94 176 VAL A C 1
ATOM 1468 O O . VAL A 1 176 ? 6.063 -4.992 -15.428 1.00 94.94 176 VAL A O 1
ATOM 1471 N N . ALA A 1 177 ? 5.258 -7.051 -15.789 1.00 94.19 177 ALA A N 1
ATOM 1472 C CA . ALA A 1 177 ? 4.574 -7.195 -14.501 1.00 94.19 177 ALA A CA 1
ATOM 1473 C C . ALA A 1 177 ? 5.509 -7.140 -13.275 1.00 94.19 177 ALA A C 1
ATOM 1475 O O . ALA A 1 177 ? 5.062 -6.815 -12.178 1.00 94.19 177 ALA A O 1
ATOM 1476 N N . PHE A 1 178 ? 6.801 -7.430 -13.450 1.00 94.19 178 PHE A N 1
ATOM 1477 C CA . PHE A 1 178 ? 7.776 -7.510 -12.354 1.00 94.19 178 PHE A CA 1
ATOM 1478 C C . PHE A 1 178 ? 8.469 -6.181 -12.031 1.00 94.19 178 PHE A C 1
ATOM 1480 O O . PHE A 1 178 ? 9.402 -6.172 -11.229 1.00 94.19 178 PHE A O 1
ATOM 1487 N N . TYR A 1 179 ? 8.045 -5.090 -12.670 1.00 94.50 179 TYR A N 1
ATOM 1488 C CA . TYR A 1 179 ? 8.722 -3.800 -12.606 1.00 94.50 179 TYR A CA 1
ATOM 1489 C C . TYR A 1 179 ? 7.745 -2.660 -12.348 1.00 94.50 179 TYR A C 1
ATOM 1491 O O . TYR A 1 179 ? 6.610 -2.675 -12.830 1.00 94.50 179 TYR A O 1
ATOM 1499 N N . THR A 1 180 ? 8.198 -1.635 -11.632 1.00 94.19 180 THR A N 1
ATOM 1500 C CA . THR A 1 180 ? 7.417 -0.418 -11.357 1.00 94.19 180 THR A CA 1
ATOM 1501 C C . THR A 1 180 ? 8.069 0.809 -11.992 1.00 94.19 180 THR A C 1
ATOM 1503 O O . THR A 1 180 ? 9.287 0.884 -12.120 1.00 94.19 180 THR A O 1
ATOM 1506 N N . ILE A 1 181 ? 7.262 1.788 -12.404 1.00 93.88 181 ILE A N 1
ATOM 1507 C CA . ILE A 1 181 ? 7.780 3.084 -12.865 1.00 93.88 181 ILE A CA 1
ATOM 1508 C C . ILE A 1 181 ? 8.560 3.743 -11.714 1.00 93.88 181 ILE A C 1
ATOM 1510 O O . ILE A 1 181 ? 8.095 3.776 -10.579 1.00 93.88 181 ILE A O 1
ATOM 1514 N N . GLY A 1 182 ? 9.760 4.237 -12.000 1.00 93.81 182 GLY A N 1
ATOM 1515 C CA . GLY A 1 182 ? 10.719 4.766 -11.032 1.00 93.81 182 GLY A CA 1
ATOM 1516 C C . GLY A 1 182 ? 11.662 3.715 -10.435 1.00 93.81 182 GLY A C 1
ATOM 1517 O O . GLY A 1 182 ? 12.634 4.092 -9.780 1.00 93.81 182 GLY A O 1
ATOM 1518 N N . GLU A 1 183 ? 11.430 2.415 -10.670 1.00 94.25 183 GLU A N 1
ATOM 1519 C CA . GLU A 1 183 ? 12.332 1.354 -10.208 1.00 94.25 183 GLU A CA 1
ATOM 1520 C C . GLU A 1 183 ? 13.715 1.523 -10.845 1.00 94.25 183 GLU A C 1
ATOM 1522 O O . GLU A 1 183 ? 13.845 1.706 -12.060 1.00 94.25 183 GLU A O 1
ATOM 1527 N N . LYS A 1 184 ? 14.751 1.481 -10.001 1.00 94.19 184 LYS A N 1
ATOM 1528 C CA . LYS A 1 184 ? 16.144 1.591 -10.433 1.00 94.19 184 LYS A CA 1
ATOM 1529 C C . LYS A 1 184 ? 16.601 0.286 -11.076 1.00 94.19 184 LYS A C 1
ATOM 1531 O O . LYS A 1 184 ? 16.391 -0.792 -10.524 1.00 94.19 184 LYS A O 1
ATOM 1536 N N . LEU A 1 185 ? 17.309 0.404 -12.190 1.00 92.94 185 LEU A N 1
ATOM 1537 C CA . LEU A 1 185 ? 17.935 -0.695 -12.908 1.00 92.94 185 LEU A CA 1
ATOM 1538 C C . LEU A 1 185 ? 19.415 -0.383 -13.114 1.00 92.94 185 LEU A C 1
ATOM 1540 O O . LEU A 1 185 ? 19.767 0.700 -13.576 1.00 92.94 185 LEU A O 1
ATOM 1544 N N . LYS A 1 186 ? 20.293 -1.323 -12.767 1.00 92.25 186 LYS A N 1
ATOM 1545 C CA . LYS A 1 186 ? 21.726 -1.203 -13.046 1.00 92.25 186 LYS A CA 1
ATOM 1546 C C . LYS A 1 186 ? 22.038 -1.878 -14.374 1.00 92.25 186 LYS A C 1
ATOM 1548 O O . LYS A 1 186 ? 21.650 -3.026 -14.576 1.00 92.25 186 LYS A O 1
ATOM 1553 N N . TYR A 1 187 ? 22.748 -1.176 -15.249 1.00 89.88 187 TYR A N 1
ATOM 1554 C CA . TYR A 1 187 ? 23.270 -1.731 -16.494 1.00 89.88 187 TYR A CA 1
ATOM 1555 C C . TYR A 1 187 ? 24.644 -1.129 -16.785 1.00 89.88 187 TYR A C 1
ATOM 1557 O O . TYR A 1 187 ? 24.793 0.097 -16.871 1.00 89.88 187 TYR A O 1
ATOM 1565 N N . LYS A 1 188 ? 25.655 -2.000 -16.917 1.00 88.69 188 LYS A N 1
ATOM 1566 C CA . LYS A 1 188 ? 27.075 -1.614 -16.887 1.00 88.69 188 LYS A CA 1
ATOM 1567 C C . LYS A 1 188 ? 27.346 -0.735 -15.648 1.00 88.69 188 LYS A C 1
ATOM 1569 O O . LYS A 1 188 ? 26.798 -0.994 -14.579 1.00 88.69 188 LYS A O 1
ATOM 1574 N N . ASN A 1 189 ? 28.107 0.346 -15.804 1.00 91.00 189 ASN A N 1
ATOM 1575 C CA . ASN A 1 189 ? 28.434 1.282 -14.722 1.00 91.00 189 ASN A CA 1
ATOM 1576 C C . ASN A 1 189 ? 27.370 2.377 -14.513 1.00 91.00 189 ASN A C 1
ATOM 1578 O O . ASN A 1 189 ? 27.626 3.367 -13.837 1.00 91.00 189 ASN A O 1
ATOM 1582 N N . ASN A 1 190 ? 26.177 2.234 -15.103 1.00 92.06 190 ASN A N 1
ATOM 1583 C CA . ASN A 1 190 ? 25.126 3.245 -15.045 1.00 92.06 190 ASN A CA 1
ATOM 1584 C C . ASN A 1 190 ? 23.902 2.753 -14.266 1.00 92.06 190 ASN A C 1
ATOM 1586 O O . ASN A 1 190 ? 23.541 1.574 -14.298 1.00 92.06 190 ASN A O 1
ATOM 1590 N N . THR A 1 191 ? 23.224 3.695 -13.611 1.00 94.88 191 THR A N 1
ATOM 1591 C CA . THR A 1 191 ? 21.910 3.470 -13.003 1.00 94.88 191 THR A CA 1
ATOM 1592 C C . THR A 1 191 ? 20.846 4.157 -13.847 1.00 94.88 191 THR A C 1
ATOM 1594 O O . THR A 1 191 ? 20.898 5.365 -14.048 1.00 94.88 191 THR A O 1
ATOM 1597 N N . TYR A 1 192 ? 19.874 3.381 -14.306 1.00 95.81 192 TYR A N 1
ATOM 1598 C CA . TYR A 1 192 ? 18.685 3.842 -15.008 1.00 95.81 192 TYR A CA 1
ATOM 1599 C C . TYR A 1 192 ? 17.466 3.766 -14.080 1.00 95.81 192 TYR A C 1
ATOM 1601 O O . TYR A 1 192 ? 17.483 3.070 -13.062 1.00 95.81 192 TYR A O 1
ATOM 1609 N N . LYS A 1 193 ? 16.386 4.453 -14.441 1.00 96.31 193 LYS A N 1
ATOM 1610 C CA . LYS A 1 193 ? 15.060 4.360 -13.823 1.00 96.31 193 LYS A CA 1
ATOM 1611 C C . LYS A 1 193 ? 14.040 4.042 -14.905 1.00 96.31 193 LYS A C 1
ATOM 1613 O O . LYS A 1 193 ? 14.037 4.687 -15.950 1.00 96.31 193 LYS A O 1
ATOM 1618 N N . ILE A 1 194 ? 13.164 3.076 -14.660 1.00 95.75 194 ILE A N 1
ATOM 1619 C CA . ILE A 1 194 ? 12.080 2.750 -15.595 1.00 95.75 194 ILE A CA 1
ATOM 1620 C C . ILE A 1 194 ? 11.099 3.919 -15.642 1.00 95.75 194 ILE A C 1
ATOM 1622 O O . ILE A 1 194 ? 10.557 4.288 -14.607 1.00 95.75 194 ILE A O 1
ATOM 1626 N N . TYR A 1 195 ? 10.831 4.487 -16.813 1.00 94.94 195 TYR A N 1
ATOM 1627 C CA . TYR A 1 195 ? 9.892 5.611 -16.944 1.00 94.94 195 TYR A CA 1
ATOM 1628 C C . TYR A 1 195 ? 8.627 5.249 -17.726 1.00 94.94 195 TYR A C 1
ATOM 1630 O O . TYR A 1 195 ? 7.604 5.911 -17.576 1.00 94.94 195 TYR A O 1
ATOM 1638 N N . LYS A 1 196 ? 8.661 4.176 -18.527 1.00 94.50 196 LYS A N 1
ATOM 1639 C CA . LYS A 1 196 ? 7.509 3.723 -19.313 1.00 94.50 196 LYS A CA 1
ATOM 1640 C C . LYS A 1 196 ? 7.475 2.203 -19.422 1.00 94.50 196 LYS A C 1
ATOM 1642 O O . LYS A 1 196 ? 8.505 1.536 -19.510 1.00 94.50 196 LYS A O 1
ATOM 1647 N N . LYS A 1 197 ? 6.255 1.668 -19.445 1.00 95.44 197 LYS A N 1
ATOM 1648 C CA . LYS A 1 197 ? 5.947 0.246 -19.599 1.00 95.44 197 LYS A CA 1
ATOM 1649 C C . LYS A 1 197 ? 5.020 0.077 -20.801 1.00 95.44 197 LYS A C 1
ATOM 1651 O O . LYS A 1 197 ? 3.959 0.695 -20.827 1.00 95.44 197 LYS A O 1
ATOM 1656 N N . ASN A 1 198 ? 5.390 -0.751 -21.775 1.00 95.44 198 ASN A N 1
ATOM 1657 C CA . ASN A 1 198 ? 4.493 -1.175 -22.848 1.00 95.44 198 ASN A CA 1
ATOM 1658 C C . ASN A 1 198 ? 4.129 -2.647 -22.638 1.00 95.44 198 ASN A C 1
ATOM 1660 O O . ASN A 1 198 ? 4.913 -3.541 -22.948 1.00 95.44 198 ASN A O 1
ATOM 1664 N N . ASN A 1 199 ? 2.937 -2.892 -22.091 1.00 92.62 199 ASN A N 1
ATOM 1665 C CA . ASN A 1 199 ? 2.502 -4.246 -21.757 1.00 92.62 199 ASN A CA 1
ATOM 1666 C C . ASN A 1 199 ? 2.168 -5.089 -23.000 1.00 92.62 199 ASN A C 1
ATOM 1668 O O . ASN A 1 199 ? 2.411 -6.291 -22.994 1.00 92.62 199 ASN A O 1
ATOM 1672 N N . VAL A 1 200 ? 1.660 -4.462 -24.070 1.00 93.19 200 VAL A N 1
ATOM 1673 C CA . VAL A 1 200 ? 1.279 -5.147 -25.319 1.00 93.19 200 VAL A CA 1
ATOM 1674 C C . VAL A 1 200 ? 2.519 -5.702 -26.014 1.00 93.19 200 VAL A C 1
ATOM 1676 O O . VAL A 1 200 ? 2.586 -6.890 -26.318 1.00 93.19 200 VAL A O 1
ATOM 1679 N N . GLN A 1 201 ? 3.538 -4.857 -26.189 1.00 95.12 201 GLN A N 1
ATOM 1680 C CA . GLN A 1 201 ? 4.799 -5.251 -26.824 1.00 95.12 201 GLN A CA 1
ATOM 1681 C C . GLN A 1 201 ? 5.768 -5.951 -25.859 1.00 95.12 201 GLN A C 1
ATOM 1683 O O . GLN A 1 201 ? 6.796 -6.455 -26.292 1.00 95.12 201 GLN A O 1
ATOM 1688 N N . ASN A 1 202 ? 5.447 -6.002 -24.560 1.00 95.94 202 ASN A N 1
ATOM 1689 C CA . ASN A 1 202 ? 6.331 -6.493 -23.501 1.00 95.94 202 ASN A CA 1
ATOM 1690 C C . ASN A 1 202 ? 7.706 -5.794 -23.505 1.00 95.94 202 ASN A C 1
ATOM 1692 O O . ASN A 1 202 ? 8.748 -6.444 -23.516 1.00 95.94 202 ASN A O 1
ATOM 1696 N N . ILE A 1 203 ? 7.684 -4.459 -23.517 1.00 97.25 203 ILE A N 1
ATOM 1697 C CA . ILE A 1 203 ? 8.874 -3.601 -23.559 1.00 97.25 203 ILE A CA 1
ATOM 1698 C C . ILE A 1 203 ? 8.905 -2.691 -22.328 1.00 97.25 203 ILE A C 1
ATOM 1700 O O . ILE A 1 203 ? 7.878 -2.138 -21.912 1.00 97.25 203 ILE A O 1
ATOM 1704 N N . LEU A 1 204 ? 10.100 -2.482 -21.778 1.00 97.44 204 LEU A N 1
ATOM 1705 C CA . LEU A 1 204 ? 10.379 -1.447 -20.785 1.00 97.44 204 LEU A CA 1
ATOM 1706 C C . LEU A 1 204 ? 11.228 -0.333 -21.396 1.00 97.44 204 LEU A C 1
ATOM 1708 O O . LEU A 1 204 ? 12.093 -0.586 -22.230 1.00 97.44 204 LEU A O 1
ATOM 1712 N N . TYR A 1 205 ? 11.017 0.893 -20.927 1.00 96.94 205 TYR A N 1
ATOM 1713 C CA . TYR A 1 205 ? 11.891 2.018 -21.240 1.00 96.94 205 TYR A CA 1
ATOM 1714 C C . TYR A 1 205 ? 12.476 2.579 -19.951 1.00 96.94 205 TYR A C 1
ATOM 1716 O O . TYR A 1 205 ? 11.745 2.777 -18.969 1.00 96.94 205 TYR A O 1
ATOM 1724 N N . ALA A 1 206 ? 13.780 2.837 -19.948 1.00 97.31 206 ALA A N 1
ATOM 1725 C CA . ALA A 1 206 ? 14.487 3.370 -18.799 1.00 97.31 206 ALA A CA 1
ATOM 1726 C C . ALA A 1 206 ? 15.380 4.557 -19.177 1.00 97.31 206 ALA A C 1
ATOM 1728 O O . ALA A 1 206 ? 15.875 4.664 -20.291 1.00 97.31 206 ALA A O 1
ATOM 1729 N N . THR A 1 207 ? 15.589 5.461 -18.230 1.00 95.38 207 THR A N 1
ATOM 1730 C CA . THR A 1 207 ? 16.349 6.696 -18.434 1.00 95.38 207 THR A CA 1
ATOM 1731 C C . THR A 1 207 ? 17.362 6.900 -17.314 1.00 95.38 207 THR A C 1
ATOM 1733 O O . THR A 1 207 ? 17.148 6.429 -16.196 1.00 95.38 207 THR A O 1
ATOM 1736 N N . LYS A 1 208 ? 18.470 7.587 -17.601 1.00 94.00 208 LYS A N 1
ATOM 1737 C CA . LYS A 1 208 ? 19.376 8.103 -16.561 1.00 94.00 208 LYS A CA 1
ATOM 1738 C C . LYS A 1 208 ? 18.866 9.418 -15.967 1.00 94.00 208 LYS A C 1
ATOM 1740 O O . LYS A 1 208 ? 19.258 9.777 -14.858 1.00 94.00 208 LYS A O 1
ATOM 1745 N N . ASP A 1 209 ? 17.986 10.098 -16.691 1.00 91.50 209 ASP A N 1
ATOM 1746 C CA . ASP A 1 209 ? 17.498 11.425 -16.362 1.00 91.50 209 ASP A CA 1
ATOM 1747 C C . ASP A 1 209 ? 16.471 11.377 -15.226 1.00 91.50 209 ASP A C 1
ATOM 1749 O O . ASP A 1 209 ? 15.989 10.323 -14.782 1.00 91.50 209 ASP A O 1
ATOM 1753 N N . ASN A 1 210 ? 16.115 12.558 -14.731 1.00 86.00 210 ASN A N 1
ATOM 1754 C CA . ASN A 1 210 ? 15.014 12.679 -13.794 1.00 86.00 210 ASN A CA 1
ATOM 1755 C C . ASN A 1 210 ? 13.680 12.497 -14.522 1.00 86.00 210 ASN A C 1
ATOM 1757 O O . ASN A 1 210 ? 13.401 13.148 -15.523 1.00 86.00 210 ASN A O 1
ATOM 1761 N N . ILE A 1 211 ? 12.838 11.618 -13.983 1.00 85.19 211 ILE A N 1
ATOM 1762 C CA . ILE A 1 211 ? 11.480 11.413 -14.482 1.00 85.19 211 ILE A CA 1
ATOM 1763 C C . ILE A 1 211 ? 10.629 12.577 -13.977 1.00 85.19 211 ILE A C 1
ATOM 1765 O O . ILE A 1 211 ? 10.438 12.717 -12.769 1.00 85.19 211 ILE A O 1
ATOM 1769 N N . GLN A 1 212 ? 10.114 13.387 -14.896 1.00 83.81 212 GLN A N 1
ATOM 1770 C CA . GLN A 1 212 ? 9.133 14.427 -14.604 1.00 83.81 212 GLN A CA 1
ATOM 1771 C C . GLN A 1 212 ? 7.770 14.007 -15.154 1.00 83.81 212 GLN A C 1
ATOM 1773 O O . GLN A 1 212 ? 7.667 13.479 -16.260 1.00 83.81 212 GLN A O 1
ATOM 1778 N N . ILE A 1 213 ? 6.721 14.220 -14.364 1.00 81.31 213 ILE A N 1
ATOM 1779 C CA . ILE A 1 213 ? 5.339 13.932 -14.747 1.00 81.31 213 ILE A CA 1
ATOM 1780 C C . ILE A 1 213 ? 4.581 15.253 -14.686 1.00 81.31 213 ILE A C 1
ATOM 1782 O O . ILE A 1 213 ? 4.402 15.800 -13.603 1.00 81.31 213 ILE A O 1
ATOM 1786 N N . ALA A 1 214 ? 4.149 15.758 -15.842 1.00 81.75 214 ALA A N 1
ATOM 1787 C CA . ALA A 1 214 ? 3.390 17.005 -15.919 1.00 81.75 214 ALA A CA 1
ATOM 1788 C C . ALA A 1 214 ? 1.911 16.816 -15.539 1.00 81.75 214 ALA A C 1
ATOM 1790 O O . ALA A 1 214 ? 1.303 17.703 -14.950 1.00 81.75 214 ALA A O 1
ATOM 1791 N N . VAL A 1 215 ? 1.327 15.655 -15.865 1.00 85.06 215 VAL A N 1
ATOM 1792 C CA . VAL A 1 215 ? -0.107 15.384 -15.686 1.00 85.06 215 VAL A CA 1
ATOM 1793 C C . VAL A 1 215 ? -0.323 13.966 -15.166 1.00 85.06 215 VAL A C 1
ATOM 1795 O O . VAL A 1 215 ? 0.253 13.005 -15.677 1.00 85.06 215 VAL A O 1
ATOM 1798 N N . ILE A 1 216 ? -1.200 13.828 -14.170 1.00 85.38 216 ILE A N 1
ATOM 1799 C CA . ILE A 1 216 ? -1.695 12.543 -13.667 1.00 85.38 216 ILE A CA 1
ATOM 1800 C C . ILE A 1 216 ? -3.215 12.527 -13.834 1.00 85.38 216 ILE A C 1
ATOM 1802 O O . ILE A 1 216 ? -3.907 13.397 -13.315 1.00 85.38 216 ILE A O 1
ATOM 1806 N N . THR A 1 217 ? -3.744 11.518 -14.528 1.00 84.62 217 THR A N 1
ATOM 1807 C CA . THR A 1 217 ? -5.194 11.276 -14.606 1.00 84.62 217 THR A CA 1
ATOM 1808 C C . THR A 1 217 ? -5.604 10.257 -13.547 1.00 84.62 217 THR A C 1
ATOM 1810 O O . THR A 1 217 ? -5.034 9.167 -13.470 1.00 84.62 217 THR A O 1
ATOM 1813 N N . ILE A 1 218 ? -6.599 10.596 -12.724 1.00 83.88 218 ILE A N 1
ATOM 1814 C CA . ILE A 1 218 ? -7.100 9.720 -11.659 1.00 83.88 218 ILE A CA 1
ATOM 1815 C C . ILE A 1 218 ? -8.467 9.160 -12.065 1.00 83.88 218 ILE A C 1
ATOM 1817 O O . ILE A 1 218 ? -9.485 9.833 -11.956 1.00 83.88 218 ILE A O 1
ATOM 1821 N N . ASN A 1 219 ? -8.500 7.889 -12.477 1.00 76.56 219 ASN A N 1
ATOM 1822 C CA . ASN A 1 219 ? -9.724 7.239 -12.980 1.00 76.56 219 ASN A CA 1
ATOM 1823 C C . ASN A 1 219 ? -10.763 6.926 -11.890 1.00 76.56 219 ASN A C 1
ATOM 1825 O O . ASN A 1 219 ? -11.920 6.646 -12.191 1.00 76.56 219 ASN A O 1
ATOM 1829 N N . LYS A 1 220 ? -10.354 6.894 -10.617 1.00 70.62 220 LYS A N 1
ATOM 1830 C CA . LYS A 1 220 ? -11.243 6.630 -9.480 1.00 70.62 220 LYS A CA 1
ATOM 1831 C C . LYS A 1 220 ? -10.925 7.585 -8.341 1.00 70.62 220 LYS A C 1
ATOM 1833 O O . LYS A 1 220 ? -10.004 7.339 -7.569 1.00 70.62 220 LYS A O 1
ATOM 1838 N N . ILE A 1 221 ? -11.733 8.632 -8.216 1.00 74.31 221 ILE A N 1
ATOM 1839 C CA . ILE A 1 221 ? -11.797 9.467 -7.017 1.00 74.31 221 ILE A CA 1
ATOM 1840 C C . ILE A 1 221 ? -13.085 9.089 -6.292 1.00 74.31 221 ILE A C 1
ATOM 1842 O O . ILE A 1 221 ? -14.182 9.373 -6.771 1.00 74.31 221 ILE A O 1
ATOM 1846 N N . LYS A 1 222 ? -12.973 8.437 -5.133 1.00 63.41 222 LYS A N 1
ATOM 1847 C CA . LYS A 1 222 ? -14.120 8.315 -4.230 1.00 63.41 222 LYS A CA 1
ATOM 1848 C C . LYS A 1 222 ? -14.323 9.674 -3.565 1.00 63.41 222 LYS A C 1
ATOM 1850 O O . LYS A 1 222 ? -13.640 9.992 -2.597 1.00 63.41 222 LYS A O 1
ATOM 1855 N N . LYS A 1 223 ? -15.231 10.490 -4.104 1.00 54.22 223 LYS A N 1
ATOM 1856 C CA . LYS A 1 223 ? -15.698 11.691 -3.405 1.00 54.22 223 LYS A CA 1
ATOM 1857 C C . LYS A 1 223 ? -16.515 11.242 -2.193 1.00 54.22 223 LYS A C 1
ATOM 1859 O O . LYS A 1 223 ? -17.530 10.567 -2.344 1.00 54.22 223 LYS A O 1
ATOM 1864 N N . TYR A 1 224 ? -16.048 11.584 -0.998 1.00 54.56 224 TYR A N 1
ATOM 1865 C CA . TYR A 1 224 ? -16.817 11.409 0.230 1.00 54.56 224 TYR A CA 1
ATOM 1866 C C . TYR A 1 224 ? -17.754 12.605 0.391 1.00 54.56 224 TYR A C 1
ATOM 1868 O O . TYR A 1 224 ? -17.341 13.637 0.924 1.00 54.56 224 TYR A O 1
ATOM 1876 N N . VAL A 1 225 ? -18.989 12.470 -0.098 1.00 42.06 225 VAL A N 1
ATOM 1877 C CA . VAL A 1 225 ? -20.096 13.354 0.308 1.00 42.06 225 VAL A CA 1
ATOM 1878 C C . VAL A 1 225 ? -20.400 13.111 1.789 1.00 42.06 225 VAL A C 1
ATOM 1880 O O . VAL A 1 225 ? -20.384 11.929 2.206 1.00 42.06 225 VAL A O 1
#

pLDDT: mean 91.13, std 7.41, range [42.06, 98.06]

Secondary structure (DSSP, 8-state):
-HHHHTTPPP-----HHHHIIIIIHHHHHHHHTT----HHHHHIIIIIIIIHHHHHHHTT--S-EE---S-EEEEETTEEEEE--S-GGG--HHHHTTS-GGGGGGEE-TTTT--HHHHHHHHHHTT-GGGGPPPP-S-TTSGGG-HHHHHHTTS----EEEE-TTS-EEEEES-GGG--TT-EEEETTEEEEEEEEETTTTEEEEESSPP--S----S------

Sequence (225 aa):
LLCKKTNIKLHIINTSHYFWSNIFLPFINKLKNGFTPNPDIECNTKIKFNKLLDETKNKLNFDTLATGHYAKSIQLEKKYSLMTSFNLEKDQTYFLSNIKRSILKFILFPISNYIKKNIKQILKLYNFINYNKKNSTGICFIENNNFKLFLKQYIPIKNGIIYDNNKNIIGHHNGVAFYTIGEKLKYKNNTYKIYKKNNVQNILYATKDNIQIAVITINKIKKYV